Protein AF-A0A1J5N3S6-F1 (afdb_monomer)

Sequence (215 aa):
MLDQELLSSLPPDPMLAIGVLYEKISGKRTYAATLEGFYVFKSYCEKMGLKFQYPMITGDQAQITTKIAAFYTSILPQIKEYEVAAKIDSYLIKPVKITAKDKKEIQSILNTLRDRIKECDEIEDDFKHRLLVKVNELQSELDKPTSDLDMALGKAVKIGLTIEKLCNNTKPLLEPLSKIFRVLDRVTSNHEGLPPSNNLSLPYGPEDTTDEKNS

Solvent-accessible surface area (backbone atoms only — not comparable to full-atom values): 12606 Å² total; per-residue (Å²): 128,88,51,73,64,57,69,71,65,47,55,91,50,70,63,58,26,46,51,56,50,45,62,67,33,73,73,48,88,45,68,68,45,40,53,52,36,50,52,52,52,50,54,49,32,54,74,71,71,50,86,76,90,75,74,81,89,59,80,53,72,66,54,35,50,51,46,54,51,51,47,52,62,70,48,43,62,60,47,50,52,48,52,48,49,54,48,49,50,57,65,67,54,64,62,41,69,74,48,76,67,57,49,53,53,45,51,55,37,51,49,53,41,51,50,52,49,74,69,35,84,77,46,55,69,73,57,39,51,57,51,50,52,49,53,48,56,32,49,60,41,66,68,38,85,51,16,55,61,68,58,38,50,52,42,51,51,54,49,50,61,50,42,61,75,54,32,94,77,36,62,81,61,44,52,40,52,52,53,45,51,55,51,51,46,42,54,48,18,63,74,72,74,44,79,59,69,92,73,78,73,56,100,77,57,80,78,80,79,75,78,77,81,84,126

Secondary structure (DSSP, 8-state):
---HHHHHTS-SSHHHHHHHHHHHHHT--SHHHHHHHHHHHHHHHHHTT----PPP--SSHHHHHHHHHHHHHHHHHHHHHHHHHHHHHHHHSPPB---HHHHHHHHHHHHHHHHHHHT-TTS-HHHHHHHHHHHHHHHHHHTSSSB-HHHHHHHHHHHHHHHHHH-S--HHHHHHHHHHHHHHHHHHHHHHTPPP-TT---TTSPP--------

Mean predicted aligned error: 14.45 Å

Foldseek 3Di:
DCDPVLVVPADPDLLSSLVSLLVVQLPDDDLVSVVVSLVVSVVSCVVVVHDDDQDDQDDDSVVNSVSSNVSSVVCVVVSVVVVVVVVVVVVVQDFFQDDPVLLVVLVVLLVQLLVCLVPDPQADPVLSVVLNVLSVVLNVQSPDRTHRLVVNVVSLVVSLVSLVVRDPPSCSNVVSSVVNVQSSQVSVCVVVVHDRDPDPDDPDDPPPPPPPPDD

Organism: NCBI:txid2125990

pLDDT: mean 80.1, std 14.85, range [35.78, 97.38]

Structure (mmCIF, N/CA/C/O backbone):
data_AF-A0A1J5N3S6-F1
#
_entry.id   AF-A0A1J5N3S6-F1
#
loop_
_atom_site.group_PDB
_atom_site.id
_atom_site.type_symbol
_atom_site.label_atom_id
_atom_site.label_alt_id
_atom_site.label_comp_id
_atom_site.label_asym_id
_atom_site.label_entity_id
_atom_site.label_seq_id
_atom_site.pdbx_PDB_ins_code
_atom_site.Cartn_x
_atom_site.Cartn_y
_atom_site.Cartn_z
_atom_site.occupancy
_atom_site.B_iso_or_equiv
_atom_site.auth_seq_id
_atom_site.auth_comp_id
_atom_site.auth_asym_id
_atom_site.auth_atom_id
_atom_site.pdbx_PDB_model_num
ATOM 1 N N . MET A 1 1 ? 15.254 -18.353 -19.532 1.00 55.97 1 MET A N 1
ATOM 2 C CA . MET A 1 1 ? 14.546 -18.537 -18.263 1.00 55.97 1 MET A CA 1
ATOM 3 C C . MET A 1 1 ? 14.456 -17.243 -17.501 1.00 55.97 1 MET A C 1
ATOM 5 O O . MET A 1 1 ? 15.452 -16.752 -16.978 1.00 55.97 1 MET A O 1
ATOM 9 N N . LEU A 1 2 ? 13.256 -16.678 -17.528 1.00 62.75 2 LEU A N 1
ATOM 10 C CA . LEU A 1 2 ? 12.773 -15.799 -16.470 1.00 62.75 2 LEU A CA 1
ATOM 11 C C . LEU A 1 2 ? 12.407 -16.737 -15.307 1.00 62.75 2 LEU A C 1
ATOM 13 O O . LEU A 1 2 ? 11.656 -17.688 -15.509 1.00 62.75 2 LEU A O 1
ATOM 17 N N . ASP A 1 3 ? 13.022 -16.564 -14.144 1.00 71.88 3 ASP A N 1
ATOM 18 C CA . ASP A 1 3 ? 12.797 -17.421 -12.977 1.00 71.88 3 ASP A CA 1
ATOM 19 C C . ASP A 1 3 ? 11.585 -16.939 -12.157 1.00 71.88 3 ASP A C 1
ATOM 21 O O . ASP A 1 3 ? 11.112 -15.807 -12.292 1.00 71.88 3 ASP A O 1
ATOM 25 N N . GLN A 1 4 ? 11.042 -17.821 -11.310 1.00 69.50 4 GLN A N 1
ATOM 26 C CA . GLN A 1 4 ? 9.965 -17.459 -10.376 1.00 69.50 4 GLN A CA 1
ATOM 27 C C . GLN A 1 4 ? 10.379 -16.322 -9.436 1.00 69.50 4 GLN A C 1
ATOM 29 O O . GLN A 1 4 ? 9.526 -15.556 -8.990 1.00 69.50 4 GLN A O 1
ATOM 34 N N . GLU A 1 5 ? 11.675 -16.194 -9.164 1.00 73.75 5 GLU A N 1
ATOM 35 C CA . GLU A 1 5 ? 12.245 -15.128 -8.349 1.00 73.75 5 GLU A CA 1
ATOM 36 C C . GLU A 1 5 ? 11.998 -13.752 -8.983 1.00 73.75 5 GLU A C 1
ATOM 38 O O . GLU A 1 5 ? 11.468 -12.862 -8.319 1.00 73.75 5 GLU A O 1
ATOM 43 N N . LEU A 1 6 ? 12.236 -13.602 -10.291 1.00 74.06 6 LEU A N 1
ATOM 44 C CA . LEU A 1 6 ? 11.949 -12.361 -11.005 1.00 74.06 6 LEU A CA 1
ATOM 45 C C . LEU A 1 6 ? 10.467 -11.984 -10.942 1.00 74.06 6 LEU A C 1
ATOM 47 O O . LEU A 1 6 ? 10.153 -10.831 -10.653 1.00 74.06 6 LEU A O 1
ATOM 51 N N . LEU A 1 7 ? 9.562 -12.938 -11.179 1.00 74.25 7 LEU A N 1
ATOM 52 C CA . LEU A 1 7 ? 8.114 -12.688 -11.128 1.00 74.25 7 LEU A CA 1
ATOM 53 C C . LEU A 1 7 ? 7.647 -12.292 -9.722 1.00 74.25 7 LEU A C 1
ATOM 55 O O . LEU A 1 7 ? 6.742 -11.474 -9.586 1.00 74.25 7 LEU A O 1
ATOM 59 N N . SER A 1 8 ? 8.288 -12.844 -8.692 1.00 74.62 8 SER A N 1
ATOM 60 C CA . SER A 1 8 ? 8.015 -12.527 -7.286 1.00 74.62 8 SER A CA 1
ATOM 61 C C . SER A 1 8 ? 8.591 -11.171 -6.865 1.00 74.62 8 SER A C 1
ATOM 63 O O . SER A 1 8 ? 8.105 -10.569 -5.913 1.00 74.62 8 SER A O 1
ATOM 65 N N . SER A 1 9 ? 9.610 -10.684 -7.578 1.00 76.31 9 SER A N 1
ATOM 66 C CA . SER A 1 9 ? 10.253 -9.385 -7.344 1.00 76.31 9 SER A CA 1
ATOM 67 C C . SER A 1 9 ? 9.632 -8.219 -8.122 1.00 76.31 9 SER A C 1
ATOM 69 O O . SER A 1 9 ? 10.119 -7.092 -8.019 1.00 76.31 9 SER A O 1
ATOM 71 N N . LEU A 1 10 ? 8.594 -8.468 -8.932 1.00 74.62 10 LEU A N 1
ATOM 72 C CA . LEU A 1 10 ? 7.982 -7.410 -9.728 1.00 74.62 10 LEU A CA 1
ATOM 73 C C . LEU A 1 10 ? 7.306 -6.363 -8.826 1.00 74.62 10 LEU A C 1
ATOM 75 O O . LEU A 1 10 ? 6.648 -6.724 -7.847 1.00 74.62 10 LEU A O 1
ATOM 79 N N . PRO A 1 11 ? 7.424 -5.067 -9.166 1.00 70.81 11 PRO A N 1
ATOM 80 C CA . PRO A 1 11 ? 6.647 -4.013 -8.535 1.00 70.81 11 PRO A CA 1
ATOM 81 C C . PRO A 1 11 ? 5.142 -4.336 -8.532 1.00 70.81 11 PRO A C 1
ATOM 83 O O . PRO A 1 11 ? 4.642 -4.906 -9.502 1.00 70.81 11 PRO A O 1
ATOM 86 N N . PRO A 1 12 ? 4.394 -3.931 -7.489 1.00 65.75 12 PRO A N 1
ATOM 87 C CA . PRO A 1 12 ? 2.943 -4.114 -7.447 1.00 65.75 12 PRO A CA 1
ATOM 88 C C . PRO A 1 12 ? 2.217 -3.268 -8.501 1.00 65.75 12 PRO A C 1
ATOM 90 O O . PRO A 1 12 ? 1.107 -3.618 -8.895 1.00 65.75 12 PRO A O 1
ATOM 93 N N . ASP A 1 13 ? 2.834 -2.173 -8.960 1.00 71.69 1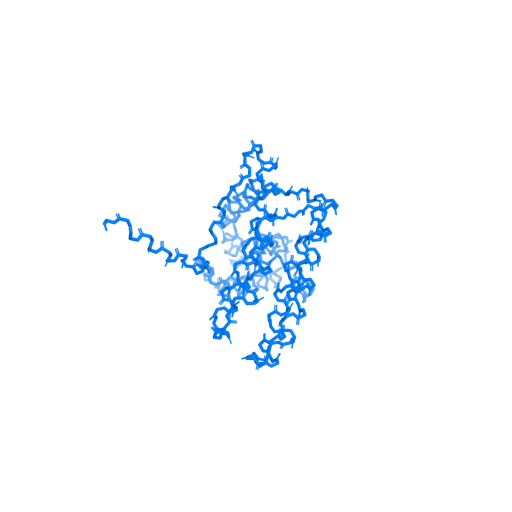3 ASP A N 1
ATOM 94 C CA . ASP A 1 13 ? 2.324 -1.376 -10.070 1.00 71.69 13 ASP A CA 1
ATOM 95 C C . ASP A 1 13 ? 2.573 -2.095 -11.416 1.00 71.69 13 ASP A C 1
ATOM 97 O O . ASP A 1 13 ? 3.730 -2.369 -11.766 1.00 71.69 13 ASP A O 1
ATOM 101 N N . PRO A 1 14 ? 1.518 -2.396 -12.197 1.00 71.56 14 PRO A N 1
ATOM 102 C CA . PRO A 1 14 ? 1.644 -3.120 -13.458 1.00 71.56 14 PRO A CA 1
ATOM 103 C C . PRO A 1 14 ? 2.531 -2.444 -14.509 1.00 71.56 14 PRO A C 1
ATOM 105 O O . PRO A 1 14 ? 3.189 -3.148 -15.277 1.00 71.56 14 PRO A O 1
ATOM 108 N N . MET A 1 15 ? 2.574 -1.110 -14.547 1.00 70.62 15 MET A N 1
ATOM 109 C CA . MET A 1 15 ? 3.356 -0.357 -15.529 1.00 70.62 15 MET A CA 1
ATOM 110 C C . MET A 1 15 ? 4.839 -0.324 -15.155 1.00 70.62 15 MET A C 1
ATOM 112 O O . MET A 1 15 ? 5.694 -0.531 -16.018 1.00 70.62 15 MET A O 1
ATOM 116 N N . LEU A 1 16 ? 5.156 -0.179 -13.867 1.00 71.69 16 LEU A N 1
ATOM 117 C CA . LEU A 1 16 ? 6.530 -0.309 -13.374 1.00 71.69 16 LEU A CA 1
ATOM 118 C C . LEU A 1 16 ? 7.062 -1.738 -13.555 1.00 71.69 16 LEU A C 1
ATOM 120 O O . LEU A 1 16 ? 8.208 -1.932 -13.963 1.00 71.69 16 LEU A O 1
ATOM 124 N N . ALA A 1 17 ? 6.230 -2.751 -13.309 1.00 77.69 17 ALA A N 1
ATOM 125 C CA . ALA A 1 17 ? 6.592 -4.145 -13.554 1.00 77.69 17 ALA A CA 1
ATOM 126 C C . ALA A 1 17 ? 6.880 -4.435 -15.032 1.00 77.69 17 ALA A C 1
ATOM 128 O O . ALA A 1 17 ? 7.817 -5.170 -15.350 1.00 77.69 17 ALA A O 1
ATOM 129 N N . ILE A 1 18 ? 6.127 -3.813 -15.938 1.00 78.69 18 ILE A N 1
ATOM 130 C CA . ILE A 1 18 ? 6.376 -3.856 -17.380 1.00 78.69 18 ILE A CA 1
ATOM 131 C C . ILE A 1 18 ? 7.740 -3.265 -17.743 1.00 78.69 18 ILE A C 1
ATOM 133 O O . ILE A 1 18 ? 8.441 -3.863 -18.559 1.00 78.69 18 ILE A O 1
ATOM 137 N N . GLY A 1 19 ? 8.146 -2.154 -17.119 1.00 77.25 19 GLY A N 1
ATOM 138 C CA . GLY A 1 19 ? 9.478 -1.567 -17.299 1.00 77.25 19 GLY A CA 1
ATOM 139 C C . GLY A 1 19 ? 10.602 -2.532 -16.910 1.00 77.25 19 GLY A C 1
ATOM 140 O O . GLY A 1 19 ? 11.519 -2.779 -17.695 1.00 77.25 19 GLY A O 1
ATOM 141 N N . VAL A 1 20 ? 10.477 -3.181 -15.746 1.00 80.62 20 VAL A N 1
ATOM 142 C CA . VAL A 1 20 ? 11.442 -4.188 -15.261 1.00 80.62 20 VAL A CA 1
ATOM 143 C C . VAL A 1 20 ? 11.505 -5.410 -16.183 1.00 80.62 20 VAL A C 1
ATOM 145 O O . VAL A 1 20 ? 12.593 -5.884 -16.529 1.00 80.62 20 VAL A O 1
ATOM 148 N N . LEU A 1 21 ? 10.347 -5.921 -16.616 1.00 79.81 21 LEU A N 1
ATOM 149 C CA . LEU A 1 21 ? 10.271 -7.030 -17.569 1.00 79.81 21 LEU A CA 1
ATOM 150 C C . LEU A 1 21 ? 10.921 -6.648 -18.902 1.00 79.81 21 LEU A C 1
ATOM 152 O O . LEU A 1 21 ? 11.735 -7.410 -19.426 1.00 79.81 21 LEU A O 1
ATOM 156 N N . TYR A 1 22 ? 10.620 -5.459 -19.424 1.00 80.38 22 TYR A N 1
ATOM 157 C CA . TYR A 1 22 ? 11.213 -4.940 -20.651 1.00 80.38 22 TYR A CA 1
ATOM 158 C C . TYR A 1 22 ? 12.744 -4.888 -20.567 1.00 80.38 22 TYR A C 1
ATOM 160 O O . TYR A 1 22 ? 13.413 -5.399 -21.467 1.00 80.38 22 TYR A O 1
ATOM 168 N N . GLU A 1 23 ? 13.329 -4.341 -19.498 1.00 78.56 23 GLU A N 1
ATOM 169 C CA . GLU A 1 23 ? 14.792 -4.265 -19.352 1.00 78.56 23 GLU A CA 1
ATOM 170 C C . GLU A 1 23 ? 15.438 -5.656 -19.298 1.00 78.56 23 GLU A C 1
ATOM 172 O O . GLU A 1 23 ? 16.481 -5.902 -19.913 1.00 78.56 23 GLU A O 1
ATOM 177 N N . LYS A 1 24 ? 14.787 -6.616 -18.631 1.00 77.75 24 LYS A N 1
ATOM 178 C CA . LYS A 1 24 ? 15.273 -8.001 -18.560 1.00 77.75 24 LYS A CA 1
ATOM 179 C C . LYS A 1 24 ? 15.159 -8.758 -19.881 1.00 77.75 24 LYS A C 1
ATOM 181 O O . LYS A 1 24 ? 15.978 -9.649 -20.131 1.00 77.75 24 LYS A O 1
ATOM 186 N N . ILE A 1 25 ? 14.158 -8.441 -20.702 1.00 75.50 25 ILE A N 1
ATOM 187 C CA . ILE A 1 25 ? 13.871 -9.141 -21.961 1.00 75.50 25 ILE A CA 1
ATOM 188 C C . ILE A 1 25 ? 14.631 -8.517 -23.139 1.00 75.50 25 ILE A C 1
ATOM 190 O O . ILE A 1 25 ? 15.197 -9.248 -23.951 1.00 75.50 25 ILE A O 1
ATOM 194 N N . SER A 1 26 ? 14.703 -7.186 -23.215 1.00 68.81 26 SER A N 1
ATOM 195 C CA . SER A 1 26 ? 15.329 -6.445 -24.325 1.00 68.81 26 SER A CA 1
ATOM 196 C C . SER A 1 26 ? 16.837 -6.697 -24.464 1.00 68.81 26 SER A C 1
ATOM 198 O O . SER A 1 26 ? 17.383 -6.571 -25.558 1.00 68.81 26 SER A O 1
ATOM 200 N N . GLY A 1 27 ? 17.511 -7.134 -23.394 1.00 67.00 27 GLY A N 1
ATOM 201 C CA . GLY A 1 27 ? 18.926 -7.525 -23.418 1.00 67.00 27 GLY A CA 1
ATOM 202 C C . GLY A 1 27 ? 19.215 -8.959 -23.893 1.00 67.00 27 GLY A C 1
ATOM 203 O O . GLY A 1 27 ? 20.384 -9.349 -23.978 1.00 67.00 27 GLY A O 1
ATOM 204 N N . LYS A 1 28 ? 18.197 -9.788 -24.167 1.00 71.62 28 LYS A N 1
ATOM 205 C CA . LYS A 1 28 ? 18.393 -11.197 -24.552 1.00 71.62 28 LYS A CA 1
ATOM 206 C C . LYS A 1 28 ? 18.771 -11.319 -26.032 1.00 71.62 28 LYS A C 1
ATOM 208 O O . LYS A 1 28 ? 18.097 -10.781 -26.900 1.00 71.62 28 LYS A O 1
ATOM 213 N N . ARG A 1 29 ? 19.839 -12.075 -26.319 1.00 68.81 29 ARG A N 1
ATOM 214 C CA . ARG A 1 29 ? 20.388 -12.248 -27.682 1.00 68.81 29 ARG A CA 1
ATOM 215 C C . ARG A 1 29 ? 19.976 -13.545 -28.385 1.00 68.81 29 ARG A C 1
ATOM 217 O O . ARG A 1 29 ? 20.316 -13.723 -29.549 1.00 68.81 29 ARG A O 1
ATOM 224 N N . THR A 1 30 ? 19.29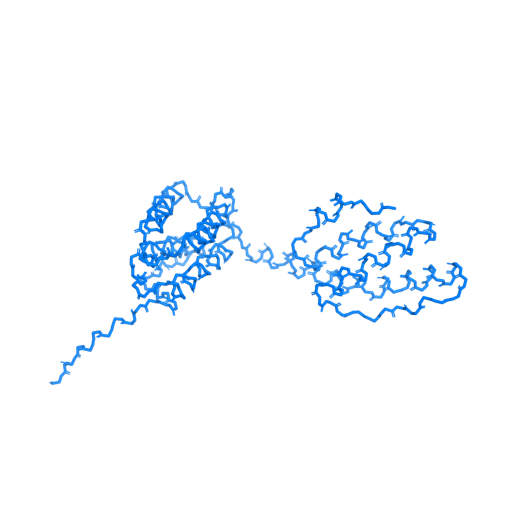8 -14.469 -27.700 1.00 85.19 30 THR A N 1
ATOM 225 C CA . THR A 1 30 ? 18.897 -15.760 -28.285 1.00 85.19 30 THR A CA 1
ATOM 226 C C . THR A 1 30 ? 17.415 -15.770 -28.635 1.00 85.19 30 THR A C 1
ATOM 228 O O . THR A 1 30 ? 16.590 -15.309 -27.849 1.00 85.19 30 THR A O 1
ATOM 231 N N . TYR A 1 31 ? 17.073 -16.376 -29.776 1.00 85.50 31 TYR A N 1
ATOM 232 C CA . TYR A 1 31 ? 15.691 -16.516 -30.249 1.00 85.50 31 TYR A CA 1
ATOM 233 C C . TYR A 1 31 ? 14.751 -17.091 -29.177 1.00 85.50 31 TYR A C 1
ATOM 235 O O . TYR A 1 31 ? 13.698 -16.520 -28.899 1.00 85.50 31 TYR A O 1
ATOM 243 N N . ALA A 1 32 ? 15.160 -18.183 -28.521 1.00 86.00 32 ALA A N 1
ATOM 244 C CA . ALA A 1 32 ? 14.362 -18.829 -27.481 1.00 86.00 32 ALA A CA 1
ATOM 245 C C . ALA A 1 32 ? 14.070 -17.889 -26.299 1.00 86.00 32 ALA A C 1
ATOM 247 O O . ALA A 1 32 ? 12.934 -17.823 -25.841 1.00 86.00 32 ALA A O 1
ATOM 248 N N . ALA A 1 33 ? 15.064 -17.118 -25.843 1.00 81.56 33 ALA A N 1
ATOM 249 C CA . ALA A 1 33 ? 14.883 -16.186 -24.733 1.00 81.56 33 ALA A CA 1
ATOM 250 C C . ALA A 1 33 ? 14.045 -14.959 -25.128 1.00 81.56 33 ALA A C 1
ATOM 252 O O . ALA A 1 33 ? 13.268 -14.466 -24.314 1.00 81.56 33 ALA A O 1
ATOM 253 N N . THR A 1 34 ? 14.175 -14.479 -26.368 1.00 84.56 34 THR A N 1
ATOM 254 C CA . THR A 1 34 ? 13.341 -13.395 -26.905 1.00 84.56 34 THR A CA 1
ATOM 255 C C . THR A 1 34 ? 11.874 -13.814 -26.979 1.00 84.56 34 THR A C 1
ATOM 257 O O . THR A 1 34 ? 10.996 -13.059 -26.562 1.00 84.56 34 THR A O 1
ATOM 260 N N . LEU A 1 35 ? 11.605 -15.029 -27.463 1.00 88.12 35 LEU A N 1
ATOM 261 C CA . LEU A 1 35 ? 10.250 -15.559 -27.591 1.00 88.12 35 LEU A CA 1
ATOM 262 C C . LEU A 1 35 ? 9.617 -15.855 -26.223 1.00 88.12 35 LEU A C 1
ATOM 264 O O . LEU A 1 35 ? 8.478 -15.464 -25.979 1.00 88.12 35 LEU A O 1
ATOM 268 N N . GLU A 1 36 ? 10.367 -16.493 -25.320 1.00 86.88 36 GLU A N 1
ATOM 269 C CA . GLU A 1 36 ? 9.956 -16.727 -23.929 1.00 86.88 36 GLU A CA 1
ATOM 270 C C . GLU A 1 36 ? 9.603 -15.400 -23.243 1.00 86.88 36 GLU A C 1
ATOM 272 O O . GLU A 1 36 ? 8.512 -15.249 -22.695 1.00 86.88 36 GLU A O 1
ATOM 277 N N . GLY A 1 37 ? 10.494 -14.408 -23.343 1.00 85.69 37 GLY A N 1
ATOM 278 C CA . GLY A 1 37 ? 10.273 -13.084 -22.774 1.00 85.69 37 GLY A CA 1
ATOM 279 C C . GLY A 1 37 ? 9.027 -12.403 -23.329 1.00 85.69 37 GLY A C 1
ATOM 280 O O . GLY A 1 37 ? 8.219 -11.889 -22.560 1.00 85.69 37 GLY A O 1
ATOM 281 N N . PHE A 1 38 ? 8.822 -12.454 -24.646 1.00 88.62 38 PHE A N 1
ATOM 282 C CA . PHE A 1 38 ? 7.618 -11.921 -25.284 1.00 88.62 38 PHE A CA 1
ATOM 283 C C . PHE A 1 38 ? 6.322 -12.531 -24.733 1.00 88.62 38 PHE A C 1
ATOM 285 O O . PHE A 1 38 ? 5.385 -11.792 -24.431 1.00 88.62 38 PHE A O 1
ATOM 292 N N . TYR A 1 39 ? 6.258 -13.851 -24.546 1.00 90.12 39 TYR A N 1
ATOM 293 C CA . TYR A 1 39 ? 5.050 -14.486 -24.012 1.00 90.12 39 TYR A CA 1
ATOM 294 C C . TYR A 1 39 ? 4.824 -14.208 -22.529 1.00 90.12 39 TYR A C 1
ATOM 296 O O . TYR A 1 39 ? 3.673 -14.026 -22.127 1.00 90.12 39 TYR A O 1
ATOM 304 N N . VAL A 1 40 ? 5.887 -14.126 -21.723 1.00 85.81 40 VAL A N 1
ATOM 305 C CA . VAL A 1 40 ? 5.764 -13.718 -20.315 1.00 85.81 40 VAL A CA 1
ATOM 306 C C . VAL A 1 40 ? 5.250 -12.287 -20.225 1.00 85.81 40 VAL A C 1
ATOM 308 O O . VAL A 1 40 ? 4.281 -12.032 -19.512 1.00 85.81 40 VAL A O 1
ATOM 311 N N . PHE A 1 41 ? 5.836 -11.375 -21.002 1.00 86.81 41 PHE A N 1
ATOM 312 C CA . PHE A 1 41 ? 5.390 -9.990 -21.092 1.00 86.81 41 PHE A CA 1
ATOM 313 C C . PHE A 1 41 ? 3.914 -9.897 -21.485 1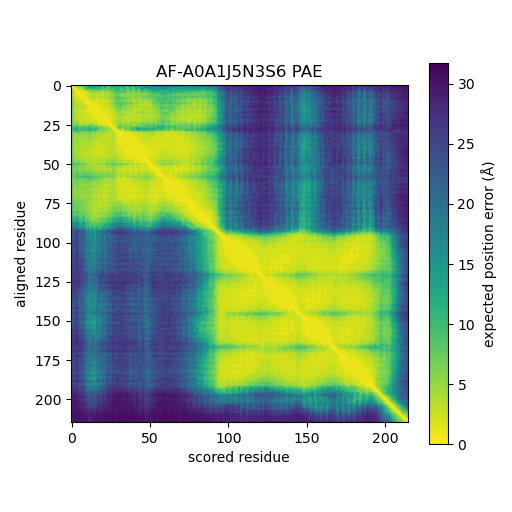.00 86.81 41 PHE A C 1
ATOM 315 O O . PHE A 1 41 ? 3.121 -9.266 -20.787 1.00 86.81 41 PHE A O 1
ATOM 322 N N . LYS A 1 42 ? 3.527 -10.572 -22.574 1.00 88.94 42 LYS A N 1
ATOM 323 C CA . LYS A 1 42 ? 2.147 -10.599 -23.064 1.00 88.94 42 LYS A CA 1
ATOM 324 C C . LYS A 1 42 ? 1.178 -11.126 -22.002 1.00 88.94 42 LYS A C 1
ATOM 326 O O . LYS A 1 42 ? 0.204 -10.449 -21.692 1.00 88.94 42 LYS A O 1
ATOM 331 N N . SER A 1 43 ? 1.474 -12.284 -21.412 1.00 85.56 43 SER A N 1
ATOM 332 C CA . SER A 1 43 ? 0.611 -12.916 -20.403 1.00 85.56 43 SER A CA 1
ATOM 333 C C . SER A 1 43 ? 0.464 -12.047 -19.152 1.00 85.56 43 SER A C 1
ATOM 335 O O . SER A 1 43 ? -0.619 -11.965 -18.575 1.00 85.56 43 SER A O 1
ATOM 337 N N . TYR A 1 44 ? 1.545 -11.376 -18.740 1.00 84.00 44 TYR A N 1
ATOM 338 C CA 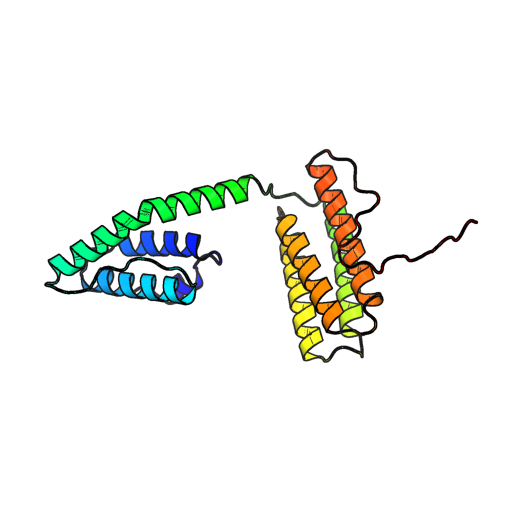. TYR A 1 44 ? 1.513 -10.425 -17.633 1.00 84.00 44 TYR A CA 1
ATOM 339 C C . TYR A 1 44 ? 0.587 -9.245 -17.942 1.00 84.00 44 TYR A C 1
ATOM 341 O O . TYR A 1 44 ? -0.313 -8.953 -17.158 1.00 84.00 44 TYR A O 1
ATOM 349 N N . CYS A 1 45 ? 0.757 -8.614 -19.107 1.00 82.38 45 CYS A N 1
ATOM 350 C CA . CYS A 1 45 ? -0.081 -7.495 -19.539 1.00 82.38 45 CYS A CA 1
ATOM 351 C C . CYS A 1 45 ? -1.564 -7.885 -19.594 1.00 82.38 45 CYS A C 1
ATOM 353 O O . CYS A 1 45 ? -2.398 -7.183 -19.029 1.00 82.38 45 CYS A O 1
ATOM 355 N N . GLU A 1 46 ? -1.886 -9.031 -20.202 1.00 84.19 46 GLU A N 1
ATOM 356 C CA . GLU A 1 46 ? -3.261 -9.533 -20.308 1.00 84.19 46 GLU A CA 1
ATOM 357 C C . GLU A 1 46 ? -3.884 -9.781 -18.928 1.00 84.19 46 GLU A C 1
ATOM 359 O O . GLU A 1 46 ? -5.014 -9.360 -18.679 1.00 84.19 46 GLU A O 1
ATOM 364 N N . LYS A 1 47 ? -3.134 -10.389 -17.998 1.00 81.62 47 LYS A N 1
ATOM 365 C CA . LYS A 1 47 ? -3.588 -10.616 -16.618 1.00 81.62 47 LYS A CA 1
ATOM 366 C C . LYS A 1 47 ? -3.837 -9.310 -15.859 1.00 81.62 47 LYS A C 1
ATOM 368 O O . LYS A 1 47 ? -4.743 -9.258 -15.031 1.00 81.62 47 LYS A O 1
ATOM 373 N N . MET A 1 48 ? -3.054 -8.272 -16.146 1.00 75.38 48 MET A N 1
ATOM 374 C CA . MET A 1 48 ? -3.201 -6.941 -15.550 1.00 75.38 48 MET A CA 1
ATOM 375 C C . MET A 1 48 ? -4.210 -6.050 -16.292 1.00 75.38 48 MET A C 1
ATOM 377 O O . MET A 1 48 ? -4.402 -4.898 -15.913 1.00 75.38 48 MET A O 1
ATOM 381 N N . GLY A 1 49 ? -4.868 -6.558 -17.342 1.00 79.19 49 GLY A N 1
ATOM 382 C CA . GLY A 1 49 ? -5.850 -5.805 -18.127 1.00 79.19 49 GLY A CA 1
ATOM 383 C C . GLY A 1 49 ? -5.247 -4.758 -19.071 1.00 79.19 49 GLY A C 1
ATOM 384 O O . GLY A 1 49 ? -5.979 -3.931 -19.615 1.00 79.19 49 GLY A O 1
ATOM 385 N N . LEU A 1 50 ? -3.933 -4.797 -19.295 1.00 80.12 50 LEU A N 1
ATOM 386 C CA . LEU A 1 50 ? -3.214 -3.879 -20.172 1.00 80.12 50 LEU A CA 1
ATOM 387 C C . LEU A 1 50 ? -3.284 -4.373 -21.616 1.00 80.12 50 LEU A C 1
ATOM 389 O O . LEU A 1 50 ? -2.929 -5.512 -21.925 1.00 80.12 50 LEU A O 1
ATOM 393 N N . LYS A 1 51 ? -3.755 -3.506 -22.514 1.00 81.62 51 LYS A N 1
ATOM 394 C CA . LYS A 1 51 ? -4.003 -3.855 -23.915 1.00 81.62 51 LYS A CA 1
ATOM 395 C C . LYS A 1 51 ? -2.958 -3.214 -24.818 1.00 81.62 51 LYS A C 1
ATOM 397 O O . LYS A 1 51 ? -2.945 -2.000 -24.982 1.00 81.62 51 LYS A O 1
ATOM 402 N N . PHE A 1 52 ? -2.143 -4.048 -25.456 1.00 86.12 52 PHE A N 1
ATOM 403 C CA . PHE A 1 52 ? -1.197 -3.639 -26.492 1.00 86.12 52 PHE A CA 1
ATOM 404 C C . PHE A 1 52 ? -1.565 -4.250 -27.845 1.00 86.12 52 PHE A C 1
ATOM 406 O O . PHE A 1 52 ? -2.221 -5.291 -27.924 1.00 86.12 52 PHE A O 1
ATOM 413 N N . GLN A 1 53 ? -1.102 -3.625 -28.926 1.00 89.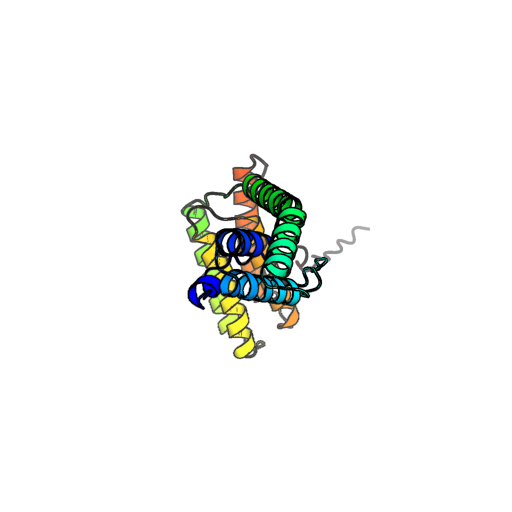75 53 GLN A N 1
ATOM 414 C CA . GLN A 1 53 ? -1.163 -4.220 -30.260 1.00 89.75 53 GLN A CA 1
ATOM 415 C C . GLN A 1 53 ? 0.027 -5.164 -30.454 1.00 89.75 53 GLN A C 1
ATOM 417 O O . GLN A 1 53 ? 1.118 -4.747 -30.836 1.00 89.75 53 GLN A O 1
ATOM 422 N N . TYR A 1 54 ? -0.176 -6.443 -30.145 1.00 90.81 54 TYR A N 1
ATOM 423 C CA . TYR A 1 54 ? 0.875 -7.453 -30.254 1.00 90.81 54 TYR A CA 1
ATOM 424 C C . TYR A 1 54 ? 1.193 -7.803 -31.717 1.00 90.81 54 TYR A C 1
ATOM 426 O O . TYR A 1 54 ? 0.273 -7.944 -32.529 1.00 90.81 54 TYR A O 1
ATOM 434 N N . PRO A 1 55 ? 2.474 -8.023 -32.065 1.00 91.81 55 PRO A N 1
ATOM 435 C CA . PRO A 1 55 ? 2.852 -8.475 -33.392 1.00 91.81 55 PRO A CA 1
ATOM 436 C C . PRO A 1 55 ? 2.385 -9.912 -33.625 1.00 91.81 55 PRO A C 1
ATOM 438 O O . PRO A 1 55 ? 2.409 -10.760 -32.729 1.00 91.81 55 PRO A O 1
ATOM 441 N N . MET A 1 56 ? 2.025 -10.215 -34.869 1.00 91.75 56 MET A N 1
ATOM 442 C CA . MET A 1 56 ? 1.766 -11.588 -35.282 1.00 91.75 56 MET A CA 1
ATOM 443 C C . MET A 1 56 ? 3.090 -12.364 -35.366 1.00 91.75 56 MET A C 1
ATOM 445 O O . MET A 1 56 ? 3.987 -12.010 -36.139 1.00 91.75 56 MET A O 1
ATOM 449 N N . ILE A 1 57 ? 3.207 -13.432 -34.574 1.00 91.62 57 ILE A N 1
ATOM 450 C CA . ILE A 1 57 ? 4.411 -14.265 -34.490 1.00 91.62 57 ILE A CA 1
ATOM 451 C C . ILE A 1 57 ? 4.407 -15.290 -35.628 1.00 91.62 57 ILE A C 1
ATOM 453 O O . ILE A 1 57 ? 3.924 -16.410 -35.488 1.00 91.62 57 ILE A O 1
ATOM 457 N N . THR A 1 58 ? 4.913 -14.870 -36.785 1.00 90.88 58 THR A N 1
ATOM 458 C CA . THR A 1 58 ? 5.043 -15.687 -38.002 1.00 90.88 58 THR A CA 1
ATOM 459 C C . THR A 1 58 ? 6.334 -15.359 -38.743 1.00 90.88 58 THR A C 1
ATOM 461 O O . THR A 1 58 ? 6.814 -14.222 -38.669 1.00 90.88 58 THR A O 1
ATOM 464 N N . GLY A 1 59 ? 6.858 -16.328 -39.496 1.00 92.00 59 GLY A N 1
ATOM 465 C CA . GLY A 1 59 ? 8.090 -16.187 -40.274 1.00 92.00 59 GLY A CA 1
ATOM 466 C C . GLY A 1 59 ? 9.236 -17.041 -39.740 1.00 92.00 59 GLY A C 1
ATOM 467 O O . GLY A 1 59 ? 9.032 -17.912 -38.895 1.00 92.00 59 GLY A O 1
ATOM 468 N N . ASP A 1 60 ? 10.441 -16.789 -40.245 1.00 94.06 60 ASP A N 1
ATOM 469 C CA . ASP A 1 60 ? 11.663 -17.405 -39.722 1.00 94.06 60 ASP A CA 1
ATOM 470 C C . ASP A 1 60 ? 12.109 -16.777 -38.382 1.00 94.06 60 ASP A C 1
ATOM 472 O O . ASP A 1 60 ? 11.548 -15.786 -37.903 1.00 94.06 60 ASP A O 1
ATOM 476 N N . GLN A 1 61 ? 13.131 -17.365 -37.749 1.00 90.69 61 GLN A N 1
ATOM 477 C CA . GLN A 1 61 ? 13.630 -16.906 -36.446 1.00 90.69 61 GLN A CA 1
ATOM 478 C C . GLN A 1 61 ? 14.078 -15.437 -36.464 1.00 90.69 61 GLN A C 1
ATOM 480 O O . GLN A 1 61 ? 13.848 -14.715 -35.488 1.00 90.69 61 GLN A O 1
ATOM 485 N N . ALA A 1 62 ? 14.697 -14.980 -37.557 1.00 88.44 62 ALA A N 1
ATOM 486 C CA . ALA A 1 62 ? 15.169 -13.608 -37.683 1.00 88.44 62 ALA A CA 1
ATOM 487 C C . ALA A 1 62 ? 13.978 -12.652 -37.801 1.00 88.44 62 ALA A C 1
ATOM 489 O O . ALA A 1 62 ? 13.887 -11.692 -37.039 1.00 88.44 62 ALA A O 1
ATOM 490 N N . GLN A 1 63 ? 13.009 -12.974 -38.660 1.00 90.69 63 GLN A N 1
ATOM 491 C CA . GLN A 1 63 ? 11.778 -12.204 -38.839 1.00 90.69 63 GLN A CA 1
ATOM 492 C C . GLN A 1 63 ? 10.980 -12.077 -37.538 1.00 90.69 63 GLN A C 1
ATOM 494 O O . GLN A 1 63 ? 10.529 -10.983 -37.196 1.00 90.69 63 GLN A O 1
ATOM 499 N N . ILE A 1 64 ? 10.825 -13.170 -36.787 1.00 90.19 64 ILE A N 1
ATOM 500 C CA . ILE A 1 64 ? 10.130 -13.159 -35.493 1.00 90.19 64 ILE A CA 1
ATOM 501 C C . ILE A 1 64 ? 10.872 -12.270 -34.491 1.00 90.19 64 ILE A C 1
ATOM 503 O O . ILE A 1 64 ? 10.252 -11.427 -33.841 1.00 90.19 64 ILE A O 1
ATOM 507 N N . THR A 1 65 ? 12.196 -12.409 -34.396 1.00 87.88 65 THR A N 1
ATOM 508 C CA . THR A 1 65 ? 13.024 -11.601 -33.488 1.00 87.88 65 THR A CA 1
ATOM 509 C C . THR A 1 65 ? 12.918 -10.115 -33.822 1.00 87.88 65 THR A C 1
ATOM 511 O O . THR A 1 65 ? 12.701 -9.297 -32.929 1.00 87.88 65 THR A O 1
ATOM 514 N N . THR A 1 66 ? 12.985 -9.761 -35.107 1.00 89.31 66 THR A N 1
ATOM 515 C CA . THR A 1 66 ? 12.831 -8.383 -35.582 1.00 89.31 66 THR A CA 1
ATOM 516 C C . THR A 1 66 ? 11.446 -7.821 -35.267 1.00 89.31 66 THR A C 1
ATOM 518 O O . THR A 1 66 ? 11.351 -6.690 -34.796 1.00 89.31 66 THR A O 1
ATOM 521 N N . LYS A 1 67 ? 10.371 -8.595 -35.463 1.00 92.25 67 LYS A N 1
ATOM 522 C CA . LYS A 1 67 ? 9.001 -8.165 -35.129 1.00 92.25 67 LYS A CA 1
ATOM 523 C C . LYS A 1 67 ? 8.826 -7.911 -33.632 1.00 92.25 67 LYS A C 1
ATOM 525 O O . LYS A 1 67 ? 8.227 -6.909 -33.252 1.00 92.25 67 LYS A O 1
ATOM 530 N N . ILE A 1 68 ? 9.360 -8.796 -32.789 1.00 90.44 68 ILE A N 1
ATOM 531 C CA . ILE A 1 68 ? 9.319 -8.640 -31.329 1.00 90.44 68 ILE A CA 1
ATOM 532 C C . ILE A 1 68 ? 10.124 -7.405 -30.903 1.00 90.44 68 ILE A C 1
ATOM 534 O O . ILE A 1 68 ? 9.637 -6.607 -30.106 1.00 90.44 68 ILE A O 1
ATOM 538 N N . ALA A 1 69 ? 11.322 -7.210 -31.459 1.00 86.75 69 ALA A N 1
ATOM 539 C CA . ALA A 1 69 ? 12.139 -6.033 -31.177 1.00 86.75 69 ALA A CA 1
ATOM 540 C C . ALA A 1 69 ? 11.425 -4.734 -31.587 1.00 86.75 69 ALA A C 1
ATOM 542 O O . ALA A 1 69 ? 11.339 -3.809 -30.784 1.00 86.75 69 ALA A O 1
ATOM 543 N N . ALA A 1 70 ? 10.843 -4.688 -32.790 1.00 88.69 70 ALA A N 1
ATOM 544 C CA . ALA A 1 70 ? 10.094 -3.532 -33.278 1.00 88.69 70 ALA A CA 1
ATOM 545 C C . ALA A 1 70 ? 8.870 -3.215 -32.404 1.00 88.69 70 ALA A C 1
ATOM 547 O O . ALA A 1 70 ? 8.623 -2.052 -32.086 1.00 88.69 70 ALA A O 1
ATOM 548 N N . PHE A 1 71 ? 8.138 -4.244 -31.963 1.00 91.31 71 PHE A N 1
ATOM 549 C CA . PHE A 1 71 ? 7.049 -4.086 -31.000 1.00 91.31 71 PHE A CA 1
ATOM 550 C C . PHE A 1 71 ? 7.542 -3.432 -29.708 1.00 91.31 71 PHE A C 1
ATOM 552 O O . PHE A 1 71 ? 6.993 -2.418 -29.283 1.00 91.31 71 PHE A O 1
ATOM 559 N N . TYR A 1 72 ? 8.619 -3.953 -29.124 1.00 87.06 72 TYR A N 1
ATOM 560 C CA . TYR A 1 72 ? 9.195 -3.403 -27.903 1.00 87.06 72 TYR A CA 1
ATOM 561 C C . TYR A 1 72 ? 9.661 -1.951 -28.063 1.00 87.06 72 TYR A C 1
ATOM 563 O O . TYR A 1 72 ? 9.377 -1.120 -27.202 1.00 87.06 72 TYR A O 1
ATOM 571 N N . THR A 1 73 ? 10.296 -1.611 -29.186 1.00 87.44 73 THR A N 1
ATOM 572 C CA . THR A 1 73 ? 10.656 -0.223 -29.511 1.00 87.44 73 THR A CA 1
ATOM 573 C C . THR A 1 73 ? 9.425 0.678 -29.621 1.00 87.44 73 THR A C 1
ATOM 575 O O . THR A 1 73 ? 9.478 1.823 -29.182 1.00 87.44 73 THR A O 1
ATOM 578 N N . SER A 1 74 ? 8.308 0.175 -30.158 1.00 88.31 74 SER A N 1
ATOM 579 C CA . SER A 1 74 ? 7.077 0.962 -30.325 1.00 88.31 74 SER A CA 1
ATOM 580 C C . SER A 1 74 ? 6.358 1.287 -29.010 1.00 88.31 74 SER A C 1
ATOM 582 O O . SER A 1 74 ? 5.745 2.346 -28.895 1.00 88.31 74 SER A O 1
ATOM 584 N N . ILE A 1 75 ? 6.449 0.407 -28.006 1.00 86.62 75 ILE A N 1
ATOM 585 C CA . ILE A 1 75 ? 5.787 0.601 -26.705 1.00 86.62 75 ILE A CA 1
ATOM 586 C C . ILE A 1 75 ? 6.694 1.271 -25.666 1.00 86.62 75 ILE A C 1
ATOM 588 O O . ILE A 1 75 ? 6.195 1.793 -24.672 1.00 86.62 75 ILE A O 1
ATOM 592 N N . LEU A 1 76 ? 8.013 1.296 -25.891 1.00 83.12 76 LEU A N 1
ATOM 593 C CA . LEU A 1 76 ? 8.985 1.886 -24.967 1.00 83.12 76 LEU A CA 1
ATOM 594 C C . LEU A 1 76 ? 8.665 3.342 -24.575 1.00 83.12 76 LEU A C 1
ATOM 596 O O . LEU A 1 76 ? 8.757 3.640 -23.383 1.00 83.12 76 LEU A O 1
ATOM 600 N N . PRO A 1 77 ? 8.260 4.245 -25.494 1.00 84.31 77 PRO A N 1
ATOM 601 C CA . PRO A 1 77 ? 7.903 5.611 -25.117 1.00 84.31 77 PRO A CA 1
ATOM 602 C C . PRO A 1 77 ? 6.735 5.662 -24.128 1.00 84.31 77 PRO A C 1
ATOM 604 O O . PRO A 1 77 ? 6.815 6.392 -23.149 1.00 84.31 77 PRO A O 1
ATOM 607 N N . GLN A 1 78 ? 5.706 4.832 -24.331 1.00 80.75 78 GLN A N 1
ATOM 608 C CA . GLN A 1 78 ? 4.530 4.770 -23.453 1.00 80.75 78 GLN A CA 1
ATOM 609 C C . GLN A 1 78 ? 4.909 4.259 -22.059 1.00 80.75 78 GLN A C 1
ATOM 611 O O . GLN A 1 78 ? 4.465 4.798 -21.051 1.00 80.75 78 GLN A O 1
ATOM 616 N N . ILE A 1 79 ? 5.781 3.247 -21.992 1.00 79.62 79 ILE A N 1
ATOM 617 C CA . ILE A 1 79 ? 6.305 2.731 -20.721 1.00 79.62 79 ILE A CA 1
ATOM 618 C C . ILE A 1 79 ? 7.102 3.822 -19.995 1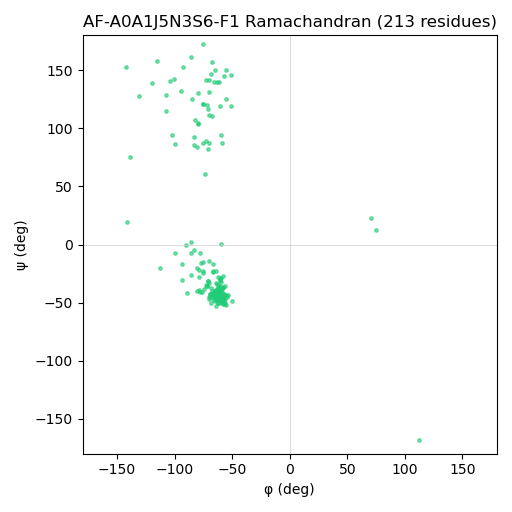.00 79.62 79 ILE A C 1
ATOM 620 O O . ILE A 1 79 ? 6.910 4.029 -18.800 1.00 79.62 79 ILE A O 1
ATOM 624 N N . LYS A 1 80 ? 7.971 4.551 -20.708 1.00 77.62 80 LYS A N 1
ATOM 625 C CA . LYS A 1 80 ? 8.794 5.616 -20.118 1.00 77.62 80 LYS A CA 1
ATOM 626 C C . LYS A 1 80 ? 7.976 6.821 -19.670 1.00 77.62 80 LYS A C 1
ATOM 628 O O . LYS A 1 80 ? 8.275 7.379 -18.621 1.00 77.62 80 LYS A O 1
ATOM 633 N N . GLU A 1 81 ? 6.947 7.199 -20.417 1.00 77.25 81 GLU A N 1
ATOM 634 C CA . GLU A 1 81 ? 6.013 8.256 -20.027 1.00 77.25 81 GLU A CA 1
ATOM 635 C C . GLU A 1 81 ? 5.295 7.901 -18.719 1.00 77.25 81 GLU A C 1
ATOM 637 O O . GLU A 1 81 ? 5.283 8.706 -17.791 1.00 77.25 81 GLU A O 1
ATOM 642 N N . TYR A 1 82 ? 4.816 6.660 -18.590 1.00 72.81 82 TYR A N 1
ATOM 643 C CA . TYR A 1 82 ? 4.228 6.163 -17.345 1.00 72.81 82 TYR A CA 1
ATOM 644 C C . TYR A 1 82 ? 5.229 6.081 -16.190 1.00 72.81 82 TYR A C 1
ATOM 646 O O . TYR A 1 82 ? 4.899 6.477 -15.079 1.00 72.81 82 TYR A O 1
ATOM 654 N N . GLU A 1 83 ? 6.457 5.604 -16.420 1.00 69.00 83 GLU A N 1
ATOM 655 C CA . GLU A 1 83 ? 7.503 5.600 -15.386 1.00 69.00 83 GLU A CA 1
ATOM 656 C C . GLU A 1 83 ? 7.813 7.017 -14.888 1.00 69.00 83 GLU A C 1
ATOM 658 O O . GLU A 1 83 ? 8.057 7.215 -13.698 1.00 69.00 83 GLU A O 1
ATOM 663 N N . VAL A 1 84 ? 7.830 8.001 -15.790 1.00 70.88 84 VAL A N 1
ATOM 664 C CA . VAL A 1 84 ? 8.048 9.408 -15.444 1.00 70.88 84 VAL A CA 1
ATOM 665 C C . VAL A 1 84 ? 6.847 9.966 -14.690 1.00 70.88 84 VAL A C 1
ATOM 667 O O . VAL A 1 84 ? 7.061 10.589 -13.658 1.00 70.88 84 VAL A O 1
ATOM 670 N N . ALA A 1 85 ? 5.616 9.703 -15.133 1.00 66.38 85 ALA A N 1
ATOM 671 C CA . ALA A 1 85 ? 4.403 10.112 -14.427 1.00 66.38 85 ALA A CA 1
ATOM 672 C C . ALA A 1 85 ? 4.336 9.506 -13.017 1.00 66.38 85 ALA A C 1
ATOM 674 O O . ALA A 1 85 ? 4.201 10.242 -12.050 1.00 66.38 85 ALA A O 1
ATOM 675 N N . ALA A 1 86 ? 4.575 8.200 -12.872 1.00 63.19 86 ALA A N 1
ATOM 676 C CA . ALA A 1 86 ? 4.607 7.524 -11.575 1.00 63.19 86 ALA A CA 1
ATOM 677 C C . ALA A 1 86 ? 5.726 8.055 -10.664 1.00 63.19 86 ALA A C 1
ATOM 679 O O . ALA A 1 86 ? 5.544 8.194 -9.454 1.00 63.19 86 ALA A O 1
ATOM 680 N N . LYS A 1 87 ? 6.895 8.387 -11.230 1.00 62.28 87 LYS A N 1
ATOM 681 C CA . LYS A 1 87 ? 7.962 9.061 -10.480 1.00 62.28 87 LYS A CA 1
ATOM 682 C C . LYS A 1 87 ? 7.542 10.463 -10.063 1.00 62.28 87 LYS A C 1
ATOM 684 O O . LYS A 1 87 ? 7.762 10.813 -8.912 1.00 62.28 87 LYS A O 1
ATOM 689 N N . ILE A 1 88 ? 6.941 11.248 -10.955 1.00 61.53 88 ILE A N 1
ATOM 690 C CA . ILE A 1 88 ? 6.413 12.581 -10.645 1.00 61.53 88 ILE A CA 1
ATOM 691 C C . ILE A 1 88 ? 5.380 12.479 -9.525 1.00 61.53 88 ILE A C 1
ATOM 693 O O . ILE A 1 88 ? 5.538 13.175 -8.534 1.00 61.53 88 ILE A O 1
ATOM 697 N N . ASP A 1 89 ? 4.424 11.558 -9.602 1.00 54.41 89 ASP A N 1
ATOM 698 C CA . ASP A 1 89 ? 3.447 11.315 -8.539 1.00 54.41 89 ASP A CA 1
ATOM 699 C C . ASP A 1 89 ? 4.138 10.940 -7.223 1.00 54.41 89 ASP A C 1
ATOM 701 O O . ASP A 1 89 ? 3.815 11.502 -6.184 1.00 54.41 89 ASP A O 1
ATOM 705 N N . SER A 1 90 ? 5.182 10.103 -7.253 1.00 53.56 90 SER A N 1
ATOM 706 C CA . SER A 1 90 ? 5.989 9.804 -6.057 1.00 53.56 90 SER A CA 1
ATOM 707 C C . SER A 1 90 ? 6.802 10.996 -5.524 1.00 53.56 90 SER A C 1
ATOM 709 O O . SER A 1 90 ? 7.177 11.012 -4.356 1.00 53.56 90 SER A O 1
ATOM 711 N N . TYR A 1 91 ? 7.101 11.990 -6.367 1.00 48.28 91 TYR A N 1
ATOM 712 C CA . TYR A 1 91 ? 7.740 13.247 -5.965 1.00 48.28 91 TYR A CA 1
ATOM 713 C C . TYR A 1 91 ? 6.720 14.288 -5.480 1.00 48.28 91 TYR A C 1
ATOM 715 O O . TYR A 1 91 ? 7.077 15.171 -4.696 1.00 48.28 91 TYR A O 1
ATOM 723 N N . LEU A 1 92 ? 5.471 14.201 -5.946 1.00 53.69 92 LEU A N 1
ATOM 724 C CA . LEU A 1 92 ? 4.354 15.045 -5.531 1.00 53.69 92 LEU A CA 1
ATOM 725 C C . LEU A 1 92 ? 3.759 14.561 -4.200 1.00 53.69 92 LEU A C 1
ATOM 727 O O . LEU A 1 92 ? 3.508 15.389 -3.324 1.00 53.69 92 LEU A O 1
ATOM 731 N N . ILE A 1 93 ? 3.636 13.244 -4.002 1.00 59.06 93 ILE A N 1
ATOM 732 C CA . ILE A 1 93 ? 3.339 12.609 -2.712 1.00 59.06 93 ILE A CA 1
ATOM 733 C C . ILE A 1 93 ? 4.601 12.706 -1.856 1.00 59.06 93 ILE A C 1
ATOM 735 O O . ILE A 1 93 ? 5.484 11.851 -1.897 1.00 59.06 93 ILE A O 1
ATOM 739 N N . LYS A 1 94 ? 4.738 13.794 -1.097 1.00 63.53 94 LYS A N 1
ATOM 740 C CA . LYS A 1 94 ? 5.916 14.000 -0.251 1.00 63.53 94 LYS A CA 1
ATOM 741 C C . LYS A 1 94 ? 5.882 13.017 0.921 1.00 63.53 94 LYS A C 1
ATOM 743 O O . LYS A 1 94 ? 4.998 13.138 1.768 1.00 63.53 94 LYS A O 1
ATOM 748 N N . PRO A 1 95 ? 6.849 12.088 1.031 1.00 70.69 95 PRO A N 1
ATOM 749 C CA . PRO A 1 95 ? 6.911 11.170 2.158 1.00 70.69 95 PRO A CA 1
ATOM 750 C C . PRO A 1 95 ? 7.061 11.968 3.454 1.00 70.69 95 PRO A C 1
ATOM 752 O O . PRO A 1 95 ? 8.046 12.689 3.637 1.00 70.69 95 PRO A O 1
ATOM 755 N N . VAL A 1 96 ? 6.100 11.842 4.366 1.00 79.38 96 VAL A N 1
ATOM 756 C CA . VAL A 1 96 ? 6.085 12.634 5.596 1.00 79.38 96 VAL A CA 1
ATOM 757 C C . VAL A 1 96 ? 6.739 11.855 6.723 1.00 79.38 96 VAL A C 1
ATOM 759 O O . VAL A 1 96 ? 6.445 10.685 6.984 1.00 79.38 96 VAL A O 1
ATOM 762 N N . LYS A 1 97 ? 7.643 12.520 7.441 1.00 84.94 97 LYS A N 1
ATOM 763 C CA . LYS A 1 97 ? 8.212 11.975 8.670 1.00 84.94 97 LYS A CA 1
ATOM 764 C C . LYS A 1 97 ? 7.228 12.173 9.820 1.00 84.94 97 LYS A C 1
ATOM 766 O O . LYS A 1 97 ? 7.119 13.264 10.372 1.00 84.94 97 LYS A O 1
ATOM 771 N N . ILE A 1 98 ? 6.561 11.095 10.220 1.00 87.12 98 ILE A N 1
ATOM 772 C CA . ILE A 1 98 ? 5.702 11.086 11.409 1.00 87.12 98 ILE A CA 1
ATOM 773 C C . ILE A 1 98 ? 6.580 11.190 12.663 1.00 87.12 98 ILE A C 1
ATOM 775 O O . ILE A 1 98 ? 7.566 10.458 12.813 1.00 87.12 98 ILE A O 1
ATOM 779 N N . THR A 1 99 ? 6.242 12.103 13.578 1.00 89.62 99 THR A N 1
ATOM 780 C CA . THR A 1 99 ? 7.020 12.293 14.809 1.00 89.62 99 THR A CA 1
ATOM 781 C C . THR A 1 99 ? 6.907 11.078 15.733 1.00 89.62 99 THR A C 1
ATOM 783 O O . THR A 1 99 ? 5.929 10.333 15.703 1.00 89.62 99 THR A O 1
ATOM 786 N N . ALA A 1 100 ? 7.882 10.886 16.627 1.00 90.00 100 ALA A N 1
ATOM 787 C CA . ALA A 1 100 ? 7.818 9.802 17.611 1.00 90.00 100 ALA A CA 1
ATOM 788 C C . ALA A 1 100 ? 6.597 9.916 18.547 1.00 90.00 100 ALA A C 1
ATOM 790 O O . ALA A 1 100 ? 6.093 8.901 19.025 1.00 90.00 100 ALA A O 1
ATOM 791 N N . LYS A 1 101 ? 6.120 11.143 18.804 1.00 92.25 101 LYS A N 1
ATOM 792 C CA . LYS A 1 101 ? 4.907 11.393 19.590 1.00 92.25 101 LYS A CA 1
ATOM 793 C C . LYS A 1 101 ? 3.669 10.905 18.835 1.00 92.25 101 LYS A C 1
ATOM 795 O O . LYS A 1 101 ? 2.904 10.127 19.395 1.00 92.25 101 LYS A O 1
ATOM 800 N N . ASP A 1 102 ? 3.526 11.300 17.570 1.00 92.19 102 ASP A N 1
ATOM 801 C CA . ASP A 1 102 ? 2.390 10.896 16.734 1.00 92.19 102 ASP A CA 1
ATOM 802 C C . ASP A 1 102 ? 2.390 9.380 16.491 1.00 92.19 102 ASP A C 1
ATOM 804 O O . ASP A 1 102 ? 1.347 8.746 16.617 1.00 92.19 102 ASP A O 1
ATOM 808 N N . LYS A 1 103 ? 3.558 8.757 16.262 1.00 92.06 103 LYS A N 1
ATOM 809 C CA . LYS A 1 103 ? 3.663 7.289 16.140 1.00 92.06 103 LYS A CA 1
ATOM 810 C C . LYS A 1 103 ? 3.159 6.563 17.390 1.00 92.06 103 LYS A C 1
ATOM 812 O O . LYS A 1 103 ? 2.421 5.590 17.274 1.00 92.06 103 LYS A O 1
ATOM 817 N N . LYS A 1 104 ? 3.512 7.042 18.590 1.00 94.12 104 LYS A N 1
ATOM 818 C CA . LYS A 1 104 ? 3.018 6.461 19.853 1.00 94.12 104 LYS A CA 1
ATOM 819 C C . LYS A 1 104 ? 1.506 6.618 20.007 1.00 94.12 104 LYS A C 1
ATOM 821 O O . LYS A 1 104 ? 0.844 5.685 20.456 1.00 94.12 104 LYS A O 1
ATOM 826 N N . GLU A 1 105 ? 0.971 7.780 19.643 1.00 95.69 105 GLU A N 1
ATOM 827 C CA . GLU A 1 105 ? -0.468 8.045 19.685 1.00 95.69 105 GLU A CA 1
ATOM 828 C C . GLU A 1 105 ? -1.225 7.111 18.733 1.00 95.69 105 GLU A C 1
ATOM 830 O O . GLU A 1 105 ? -2.134 6.404 19.168 1.00 95.69 105 GLU A O 1
ATOM 835 N N . ILE A 1 106 ? -0.790 7.014 17.472 1.00 94.44 106 ILE A N 1
ATOM 836 C CA . ILE A 1 106 ? -1.398 6.114 16.486 1.00 94.44 106 ILE A CA 1
ATOM 837 C C . ILE A 1 106 ? -1.296 4.656 16.941 1.00 94.44 106 ILE A C 1
ATOM 839 O O . ILE A 1 106 ? -2.292 3.939 16.881 1.00 94.44 106 ILE A O 1
ATOM 843 N N . GLN A 1 107 ? -0.145 4.213 17.457 1.00 95.19 107 GLN A N 1
ATOM 844 C CA . GLN A 1 107 ? 0.007 2.840 17.942 1.00 95.19 107 GLN A CA 1
ATOM 845 C C . GLN A 1 107 ? -1.005 2.504 19.046 1.00 95.19 107 GLN A C 1
ATOM 847 O O . GLN A 1 107 ? -1.602 1.428 19.028 1.00 95.19 107 GLN A O 1
ATOM 852 N N . SER A 1 108 ? -1.221 3.421 19.993 1.00 97.06 108 SER A N 1
ATOM 853 C CA . SER A 1 108 ? -2.212 3.249 21.062 1.00 97.06 108 SER A CA 1
ATOM 854 C C . SER A 1 108 ? -3.632 3.098 20.502 1.00 97.06 108 SER A C 1
ATOM 856 O O . SER A 1 108 ? -4.390 2.208 20.903 1.00 97.06 108 SER A O 1
ATOM 858 N N . ILE A 1 109 ? -3.975 3.919 19.506 1.00 97.00 109 ILE A N 1
ATOM 859 C CA . ILE A 1 109 ? -5.282 3.872 18.847 1.00 97.00 109 ILE A CA 1
ATOM 860 C C . ILE A 1 109 ? -5.452 2.577 18.038 1.00 97.00 109 ILE A C 1
ATOM 862 O O . ILE A 1 109 ? -6.504 1.943 18.114 1.00 97.00 109 ILE A O 1
ATOM 866 N N . LEU A 1 110 ? -4.422 2.143 17.306 1.00 96.44 110 LEU A N 1
ATOM 867 C CA . LEU A 1 110 ? -4.433 0.889 16.546 1.00 96.44 110 LEU A CA 1
ATOM 868 C C . LEU A 1 110 ? -4.582 -0.327 17.461 1.00 96.44 110 LEU A C 1
ATOM 870 O O . LEU A 1 110 ? -5.319 -1.249 17.124 1.00 96.44 110 LEU A O 1
ATOM 874 N N . ASN A 1 111 ? -3.924 -0.336 18.622 1.00 97.38 111 ASN A N 1
ATOM 875 C CA . ASN A 1 111 ? -4.099 -1.399 19.612 1.00 97.38 111 ASN A CA 1
ATOM 876 C C . ASN A 1 111 ? -5.545 -1.443 20.114 1.00 97.38 111 ASN A C 1
ATOM 878 O O . ASN A 1 111 ? -6.176 -2.492 20.041 1.00 97.38 111 ASN A O 1
ATOM 882 N N . THR A 1 112 ? -6.104 -0.283 20.474 1.00 96.56 112 THR A N 1
ATOM 883 C CA . THR A 1 112 ? -7.517 -0.167 20.868 1.00 96.56 112 THR A CA 1
ATOM 884 C C . THR A 1 112 ? -8.446 -0.703 19.776 1.00 96.56 112 THR A C 1
ATOM 886 O O . THR A 1 112 ? -9.387 -1.436 20.065 1.00 96.56 112 THR A O 1
ATOM 889 N N . LEU A 1 113 ? -8.184 -0.369 18.508 1.00 96.06 113 LEU A N 1
ATOM 890 C CA . LEU A 1 113 ? -8.975 -0.863 17.383 1.00 96.06 113 LEU A CA 1
ATOM 891 C C . LEU A 1 113 ? -8.886 -2.390 17.254 1.00 96.06 113 LEU A C 1
ATOM 893 O O . LEU A 1 113 ? -9.910 -3.039 17.073 1.00 96.06 113 LEU A O 1
ATOM 897 N N . ARG A 1 114 ? -7.689 -2.977 17.372 1.00 97.19 114 ARG A N 1
ATOM 898 C CA . ARG A 1 114 ? -7.510 -4.438 17.322 1.00 97.19 114 ARG A CA 1
ATOM 899 C C . ARG A 1 114 ? -8.264 -5.148 18.433 1.00 97.19 114 ARG A C 1
ATOM 901 O O . ARG A 1 114 ? -8.868 -6.182 18.164 1.00 97.19 114 ARG A O 1
ATOM 908 N N . ASP A 1 1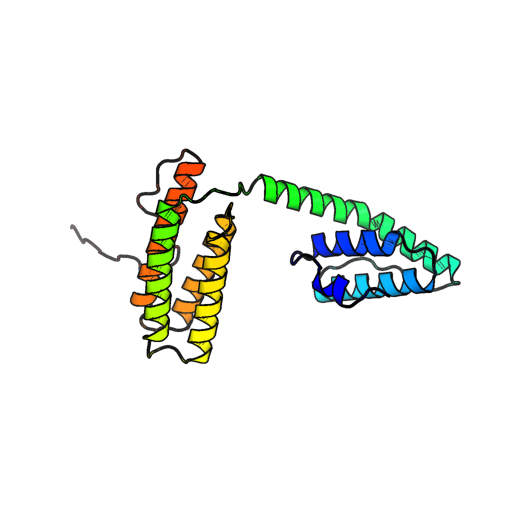15 ? -8.219 -4.611 19.644 1.00 97.00 115 ASP A N 1
ATOM 909 C CA . ASP A 1 115 ? -8.893 -5.209 20.794 1.00 97.00 115 ASP A CA 1
ATOM 910 C C . ASP A 1 115 ? -10.412 -5.150 20.603 1.00 97.00 115 ASP A C 1
ATOM 912 O O . ASP A 1 115 ? -11.068 -6.189 20.644 1.00 97.00 115 ASP A O 1
ATOM 916 N N . ARG A 1 116 ? -10.951 -3.993 20.189 1.00 95.25 116 ARG A N 1
ATOM 917 C CA . ARG A 1 116 ? -12.381 -3.861 19.863 1.00 95.25 116 ARG A CA 1
ATOM 918 C C . ARG A 1 116 ? -12.826 -4.788 18.726 1.00 95.25 116 ARG A C 1
ATOM 920 O O . ARG A 1 116 ? -13.936 -5.299 18.773 1.00 95.25 116 ARG A O 1
ATOM 927 N N . ILE A 1 117 ? -11.988 -5.029 17.712 1.00 94.69 117 ILE A N 1
ATOM 928 C CA . ILE A 1 117 ? -12.304 -5.990 16.638 1.00 94.69 117 ILE A CA 1
ATOM 929 C C . ILE A 1 117 ? -12.395 -7.416 17.192 1.00 94.69 117 ILE A C 1
ATOM 931 O O . ILE A 1 117 ? -13.309 -8.151 16.829 1.00 94.69 117 ILE A O 1
ATOM 935 N N . LYS A 1 118 ? -11.456 -7.822 18.057 1.00 94.94 118 LYS A N 1
ATOM 936 C CA . LYS A 1 118 ? -11.444 -9.172 18.646 1.00 94.94 118 LYS A CA 1
ATOM 937 C C . LYS A 1 118 ? -12.664 -9.410 19.536 1.00 94.94 118 LYS A C 1
ATOM 939 O O . LYS A 1 118 ? -13.269 -10.476 19.451 1.00 94.94 118 LYS A O 1
ATOM 944 N N . GLU A 1 119 ? -13.025 -8.406 20.328 1.00 94.56 119 GLU A N 1
ATOM 945 C CA . GLU A 1 119 ? -14.145 -8.425 21.277 1.00 94.56 119 GLU A CA 1
ATOM 946 C C . GLU A 1 119 ? -15.521 -8.225 20.616 1.00 94.56 119 GLU A C 1
ATOM 948 O O . GLU A 1 119 ? -16.543 -8.329 21.285 1.00 94.56 119 GLU A O 1
ATOM 953 N N . CYS A 1 120 ? -15.585 -7.919 19.316 1.00 91.94 120 CYS A N 1
ATOM 954 C CA . CYS A 1 120 ? -16.855 -7.660 18.639 1.00 91.94 120 CYS A CA 1
ATOM 955 C C . CYS A 1 120 ? -17.580 -8.965 18.282 1.00 91.94 120 CYS A C 1
ATOM 957 O O . CYS A 1 120 ? -17.232 -9.624 17.305 1.00 91.94 120 CYS A O 1
ATOM 959 N N . ASP A 1 121 ? -18.615 -9.327 19.034 1.00 90.25 121 ASP A N 1
ATOM 960 C CA . ASP A 1 121 ? -19.388 -10.559 18.802 1.00 90.25 121 ASP A CA 1
ATOM 961 C C . ASP A 1 121 ? -20.258 -10.523 17.529 1.00 90.25 121 ASP A C 1
ATOM 963 O O . ASP A 1 121 ? -20.706 -11.563 17.056 1.00 90.25 121 ASP A O 1
ATOM 967 N N . GLU A 1 122 ? -20.471 -9.342 16.937 1.00 87.88 122 GLU A N 1
ATOM 968 C CA . GLU A 1 122 ? -21.236 -9.177 15.688 1.00 87.88 122 GLU A CA 1
ATOM 969 C C . GLU A 1 122 ? -20.460 -9.617 14.433 1.00 87.88 122 GLU A C 1
ATOM 971 O O . GLU A 1 122 ? -21.062 -9.781 13.373 1.00 87.88 122 GLU A O 1
ATOM 976 N N . ILE A 1 123 ? -19.136 -9.791 14.522 1.00 88.56 123 ILE A N 1
ATOM 977 C CA . ILE A 1 123 ? -18.278 -10.130 13.379 1.00 88.56 123 ILE A CA 1
ATOM 978 C C . ILE A 1 123 ? -17.821 -11.586 13.490 1.00 88.56 123 ILE A C 1
ATOM 980 O O . ILE A 1 123 ? -17.228 -11.979 14.492 1.00 88.56 123 ILE A O 1
ATOM 984 N N . GLU A 1 124 ? -18.000 -12.371 12.429 1.00 88.69 124 GLU A N 1
ATOM 985 C CA . GLU A 1 124 ? -17.447 -13.731 12.366 1.00 88.69 124 GLU A CA 1
ATOM 986 C C . GLU A 1 124 ? -15.908 -13.724 12.361 1.00 88.69 124 GLU A C 1
ATOM 988 O O . GLU A 1 124 ? -15.266 -12.811 11.831 1.00 88.69 124 GLU A O 1
ATOM 993 N N . ASP A 1 125 ? -15.294 -14.779 12.894 1.00 91.50 125 ASP A N 1
ATOM 994 C CA . ASP A 1 125 ? -13.840 -14.852 13.089 1.00 91.50 125 ASP A CA 1
ATOM 995 C C . ASP A 1 125 ? -13.029 -14.674 11.792 1.00 91.50 125 ASP A C 1
ATOM 997 O O . ASP A 1 125 ? -12.004 -13.982 11.784 1.00 91.50 125 ASP A O 1
ATOM 1001 N N . ASP A 1 126 ? -13.518 -15.197 10.664 1.00 86.62 126 ASP A N 1
ATOM 1002 C CA . ASP A 1 126 ? -12.889 -15.012 9.350 1.00 86.62 126 ASP A CA 1
ATOM 1003 C C . ASP A 1 126 ? -12.868 -13.536 8.924 1.00 86.62 126 ASP A C 1
ATOM 1005 O O . ASP A 1 126 ? -11.885 -13.033 8.361 1.00 86.62 126 ASP A O 1
ATOM 1009 N N . PHE A 1 127 ? -13.946 -12.805 9.208 1.00 89.25 127 PHE A N 1
ATOM 1010 C CA . PHE A 1 127 ? -14.040 -11.381 8.918 1.00 89.25 127 PHE A CA 1
ATOM 1011 C C . PHE A 1 127 ? -13.202 -10.548 9.892 1.00 89.25 127 PHE A C 1
ATOM 1013 O O . PHE A 1 127 ? -12.517 -9.620 9.443 1.00 89.25 127 PHE A O 1
ATOM 1020 N N . LYS A 1 128 ? -13.151 -10.920 11.181 1.00 93.25 128 LYS A N 1
ATOM 1021 C CA . LYS A 1 128 ? -12.222 -10.328 12.161 1.00 93.25 128 LYS A CA 1
ATOM 1022 C C . LYS A 1 128 ? -10.782 -10.464 11.685 1.00 93.25 128 LYS A C 1
ATOM 1024 O O . LYS A 1 128 ? -10.052 -9.473 11.659 1.00 93.25 128 LYS A O 1
ATOM 1029 N N . HIS A 1 129 ? -10.382 -11.653 11.231 1.00 91.19 129 HIS A N 1
ATOM 1030 C CA . HIS A 1 129 ? -9.043 -11.890 10.697 1.00 91.19 129 HIS A CA 1
ATOM 1031 C C . HIS A 1 129 ? -8.734 -10.957 9.516 1.00 91.19 129 HIS A C 1
ATOM 1033 O O . HIS A 1 129 ? -7.706 -10.276 9.505 1.00 91.19 129 HIS A O 1
ATOM 1039 N N . ARG A 1 130 ? -9.635 -10.862 8.529 1.00 87.31 130 ARG A N 1
ATOM 1040 C CA . ARG A 1 130 ? -9.460 -9.962 7.371 1.00 87.31 130 ARG A CA 1
ATOM 1041 C C . ARG A 1 130 ? -9.345 -8.496 7.780 1.00 87.31 130 ARG A C 1
ATOM 1043 O O . ARG A 1 130 ? -8.564 -7.758 7.178 1.00 87.31 130 ARG A O 1
ATOM 1050 N N . LEU A 1 131 ? -10.112 -8.062 8.776 1.00 92.44 131 LEU A N 1
ATOM 1051 C CA . LEU A 1 131 ? -10.060 -6.692 9.271 1.00 92.44 131 LEU A CA 1
ATOM 1052 C C . LEU A 1 131 ? -8.740 -6.417 10.006 1.00 92.44 131 LEU A C 1
ATOM 1054 O O . LEU A 1 131 ? -8.096 -5.404 9.742 1.00 92.44 131 LEU A O 1
ATOM 1058 N N . LEU A 1 132 ? -8.274 -7.355 10.834 1.00 95.00 132 LEU A N 1
ATOM 1059 C CA . LEU A 1 132 ? -6.979 -7.272 11.516 1.00 95.00 132 LEU A CA 1
ATOM 1060 C C . LEU A 1 132 ? -5.799 -7.226 10.535 1.00 95.00 132 LEU A C 1
ATOM 1062 O O . LEU A 1 132 ? -4.861 -6.461 10.758 1.00 95.00 132 LEU A O 1
ATOM 1066 N N . VAL A 1 133 ? -5.858 -7.970 9.423 1.00 93.25 133 VAL A N 1
ATOM 1067 C CA . VAL A 1 133 ? -4.854 -7.875 8.346 1.00 93.25 133 VAL A CA 1
ATOM 1068 C C . VAL A 1 133 ? -4.783 -6.448 7.798 1.00 93.25 133 VAL A C 1
ATOM 1070 O O . VAL A 1 133 ? -3.695 -5.884 7.726 1.00 93.25 133 VAL A O 1
ATOM 1073 N N . LYS A 1 134 ? -5.925 -5.813 7.504 1.00 91.69 134 LYS A N 1
ATOM 1074 C CA . LYS A 1 134 ? -5.959 -4.417 7.025 1.00 91.69 134 LYS A CA 1
ATOM 1075 C C . LYS A 1 134 ? -5.404 -3.433 8.059 1.00 91.69 134 LYS A C 1
ATOM 1077 O O . LYS A 1 134 ? -4.681 -2.508 7.700 1.00 91.69 134 LYS A O 1
ATOM 1082 N N . VAL A 1 135 ? -5.711 -3.633 9.343 1.00 95.88 135 VAL A N 1
ATOM 1083 C CA . VAL A 1 135 ? -5.160 -2.810 10.435 1.00 95.88 135 VAL A CA 1
ATOM 1084 C C . VAL A 1 135 ? -3.636 -2.959 10.519 1.00 95.88 135 VAL A C 1
ATOM 1086 O O . VAL A 1 135 ? -2.929 -1.972 10.711 1.00 95.88 135 VAL A O 1
ATOM 1089 N N . ASN A 1 136 ? -3.105 -4.167 10.317 1.00 93.62 136 ASN A N 1
ATOM 1090 C CA . ASN A 1 136 ? -1.660 -4.398 10.268 1.00 93.62 136 ASN A CA 1
ATOM 1091 C C . ASN A 1 136 ? -1.016 -3.756 9.034 1.00 93.62 136 ASN A C 1
ATOM 1093 O O . ASN A 1 136 ? 0.033 -3.135 9.162 1.00 93.62 136 ASN A O 1
ATOM 1097 N N . GLU A 1 137 ? -1.662 -3.821 7.869 1.00 91.69 137 GLU A N 1
ATOM 1098 C CA . GLU A 1 137 ? -1.204 -3.128 6.660 1.00 91.69 137 GLU A CA 1
ATOM 1099 C C . GLU A 1 137 ? -1.140 -1.606 6.844 1.00 91.69 137 GLU A C 1
ATOM 1101 O O . GLU A 1 137 ? -0.237 -0.968 6.296 1.00 91.69 137 GLU A O 1
ATOM 1106 N N . LEU A 1 138 ? -2.094 -1.021 7.579 1.00 94.12 138 LEU A N 1
ATOM 1107 C CA . LEU A 1 138 ? -2.072 0.392 7.964 1.00 94.12 138 LEU A CA 1
ATOM 1108 C C . LEU A 1 138 ? -0.904 0.677 8.913 1.00 94.12 138 LEU A C 1
ATOM 1110 O O . LEU A 1 138 ? -0.141 1.606 8.664 1.00 94.12 138 LEU A O 1
ATOM 1114 N N . GLN A 1 139 ? -0.717 -0.141 9.954 1.00 94.00 139 GLN A N 1
ATOM 1115 C CA . GLN A 1 139 ? 0.411 0.031 10.871 1.00 94.00 139 GLN A CA 1
ATOM 1116 C C . GLN A 1 139 ? 1.755 -0.029 10.130 1.00 94.00 139 GLN A C 1
ATOM 1118 O O . GLN A 1 139 ? 2.592 0.847 10.319 1.00 94.00 139 GLN A O 1
ATOM 1123 N N . SER A 1 140 ? 1.951 -1.009 9.244 1.00 92.62 140 SER A N 1
ATOM 1124 C CA . SER A 1 140 ? 3.199 -1.147 8.487 1.00 92.62 140 SER A CA 1
ATOM 1125 C C . SER A 1 140 ? 3.506 0.063 7.603 1.00 92.62 140 SER A C 1
ATOM 1127 O O . SER A 1 140 ? 4.676 0.360 7.386 1.00 92.62 140 SER A O 1
ATOM 1129 N N . GLU A 1 141 ? 2.490 0.773 7.102 1.00 91.69 141 GLU A N 1
ATOM 1130 C CA . GLU A 1 141 ? 2.683 2.033 6.370 1.00 91.69 141 GLU A CA 1
ATOM 1131 C C . GLU A 1 141 ? 3.163 3.164 7.296 1.00 91.69 141 GLU A C 1
ATOM 1133 O O . GLU A 1 141 ? 4.084 3.915 6.971 1.00 91.69 141 GLU A O 1
ATOM 1138 N N . LEU A 1 142 ? 2.568 3.254 8.484 1.00 91.06 142 LEU A N 1
ATOM 1139 C CA . LEU A 1 142 ? 2.846 4.294 9.478 1.00 91.06 142 LEU A CA 1
ATOM 1140 C C . LEU A 1 142 ? 4.172 4.082 10.226 1.00 91.06 142 LEU A C 1
ATOM 1142 O O . LEU A 1 142 ? 4.790 5.035 10.707 1.00 91.06 142 LEU A O 1
ATOM 1146 N N . ASP A 1 143 ? 4.643 2.838 10.294 1.00 90.56 143 ASP A N 1
ATOM 1147 C CA . ASP A 1 143 ? 5.916 2.491 10.923 1.00 90.56 143 ASP A CA 1
ATOM 1148 C C . ASP A 1 143 ? 7.126 2.828 10.043 1.00 90.56 143 ASP A C 1
ATOM 1150 O O . ASP A 1 143 ? 8.237 2.961 10.570 1.00 90.56 143 ASP A O 1
ATOM 1154 N N . LYS A 1 144 ? 6.931 3.074 8.739 1.00 88.25 144 LYS A N 1
ATOM 1155 C CA . LYS A 1 144 ? 8.014 3.450 7.820 1.00 88.25 144 LYS A CA 1
ATOM 1156 C C . LYS A 1 144 ? 8.791 4.687 8.312 1.00 88.25 144 LYS A C 1
ATOM 1158 O O . LYS A 1 144 ? 8.234 5.553 8.997 1.00 88.25 144 LYS A O 1
ATOM 1163 N N . PRO A 1 145 ? 10.095 4.810 7.983 1.00 81.12 145 PRO A N 1
ATOM 1164 C CA . PRO A 1 145 ? 10.889 6.000 8.317 1.00 81.12 145 PRO A CA 1
ATOM 1165 C C . PRO A 1 145 ? 10.285 7.299 7.767 1.00 81.12 145 PRO A C 1
ATOM 1167 O O . PRO A 1 145 ? 10.321 8.336 8.430 1.00 81.12 145 PRO A O 1
ATOM 1170 N N . THR A 1 146 ? 9.696 7.202 6.580 1.00 81.75 146 THR A N 1
ATOM 1171 C CA . THR A 1 146 ? 8.853 8.207 5.942 1.00 81.75 146 THR A CA 1
ATOM 1172 C C . THR A 1 146 ? 7.589 7.508 5.469 1.00 81.75 146 THR A C 1
ATOM 1174 O O . THR A 1 146 ? 7.684 6.480 4.794 1.00 81.75 146 THR A O 1
ATOM 1177 N N . SER A 1 147 ? 6.430 8.036 5.837 1.00 82.69 147 SER A N 1
ATOM 1178 C CA . SER A 1 147 ? 5.139 7.446 5.494 1.00 82.69 147 SER A CA 1
ATOM 1179 C C . SER A 1 147 ? 4.514 8.183 4.323 1.00 82.69 147 SER A C 1
ATOM 1181 O O . SER A 1 147 ? 4.603 9.408 4.230 1.00 82.69 147 SER A O 1
ATOM 1183 N N . ASP A 1 148 ? 3.860 7.426 3.455 1.00 87.44 148 ASP A N 1
ATOM 1184 C CA . ASP A 1 148 ? 2.940 7.973 2.469 1.00 87.44 148 ASP A CA 1
ATOM 1185 C C . ASP A 1 148 ? 1.589 8.201 3.170 1.00 87.44 148 ASP A C 1
ATOM 1187 O O . ASP A 1 148 ? 0.908 7.247 3.569 1.00 87.44 148 ASP A O 1
ATOM 1191 N N . LEU A 1 149 ? 1.250 9.471 3.419 1.00 84.12 149 LEU A N 1
ATOM 1192 C CA . LEU A 1 149 ? 0.028 9.820 4.146 1.00 84.12 149 LEU A CA 1
ATOM 1193 C C . LEU A 1 149 ? -1.227 9.532 3.321 1.00 84.12 149 LEU A C 1
ATOM 1195 O O . LEU A 1 149 ? -2.215 9.087 3.903 1.00 84.12 149 LEU A O 1
ATOM 1199 N N . ASP A 1 150 ? -1.178 9.675 1.996 1.00 81.81 150 ASP A N 1
ATOM 1200 C CA . ASP A 1 150 ? -2.299 9.350 1.110 1.00 81.81 150 ASP A CA 1
ATOM 1201 C C . ASP A 1 150 ? -2.579 7.846 1.132 1.00 81.81 150 ASP A C 1
ATOM 1203 O O . ASP A 1 150 ? -3.723 7.408 1.288 1.00 81.81 150 ASP A O 1
ATOM 1207 N N . MET A 1 151 ? -1.523 7.030 1.084 1.00 86.00 151 MET A N 1
ATOM 1208 C CA . MET A 1 151 ? -1.629 5.580 1.242 1.00 86.00 151 MET A CA 1
ATOM 1209 C C . MET A 1 151 ? -2.178 5.200 2.623 1.00 86.00 151 MET A C 1
ATOM 1211 O O . MET A 1 151 ? -3.046 4.327 2.732 1.00 86.00 151 MET A O 1
ATOM 1215 N N . ALA A 1 152 ? -1.703 5.845 3.692 1.00 88.88 152 ALA A N 1
ATOM 1216 C CA . ALA A 1 152 ? -2.203 5.600 5.042 1.00 88.88 152 ALA A CA 1
ATOM 1217 C C . ALA A 1 152 ? -3.692 5.967 5.179 1.00 88.88 152 ALA A C 1
ATOM 1219 O O . ALA A 1 152 ? -4.471 5.176 5.720 1.00 88.88 152 ALA A O 1
ATOM 1220 N N . LEU A 1 153 ? -4.108 7.114 4.636 1.00 85.19 153 LEU A N 1
ATOM 1221 C CA . LEU A 1 153 ? -5.506 7.544 4.586 1.00 85.19 153 LEU A CA 1
ATOM 1222 C C . LEU A 1 153 ? -6.360 6.558 3.781 1.00 85.19 153 LEU A C 1
ATOM 1224 O O . LEU A 1 153 ? -7.402 6.117 4.265 1.00 85.19 153 LEU A O 1
ATOM 1228 N N . GLY A 1 154 ? -5.898 6.125 2.606 1.00 84.81 154 GLY A N 1
ATOM 1229 C CA . GLY A 1 154 ? -6.59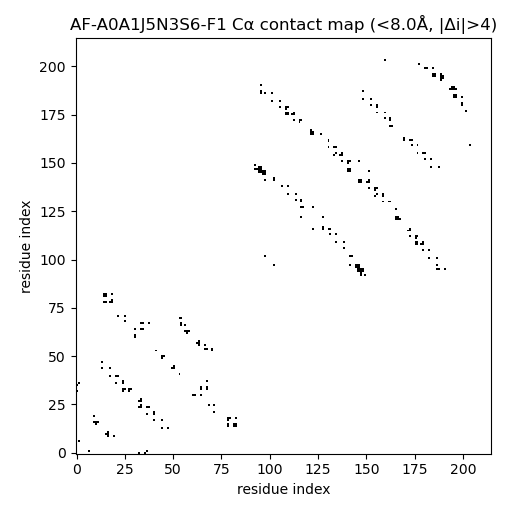5 5.136 1.780 1.00 84.81 154 GLY A CA 1
ATOM 1230 C C . GLY A 1 154 ? -6.797 3.796 2.497 1.00 84.81 154 GLY A C 1
ATOM 1231 O O . GLY A 1 154 ? -7.888 3.213 2.458 1.00 84.81 154 GLY A O 1
ATOM 1232 N N . LYS A 1 155 ? -5.779 3.320 3.225 1.00 91.31 155 LYS A N 1
ATOM 1233 C CA . LYS A 1 155 ? -5.885 2.118 4.069 1.00 91.31 155 LYS A CA 1
ATOM 1234 C C . LYS A 1 155 ? -6.887 2.314 5.208 1.00 91.31 155 LYS A C 1
ATOM 1236 O O . LYS A 1 155 ? -7.718 1.431 5.429 1.00 91.31 155 LYS A O 1
ATOM 1241 N N . ALA A 1 156 ? -6.857 3.463 5.884 1.00 89.81 156 ALA A N 1
ATOM 1242 C CA . ALA A 1 156 ? -7.811 3.797 6.938 1.00 89.81 156 ALA A CA 1
ATOM 1243 C C . ALA A 1 156 ? -9.258 3.838 6.409 1.00 89.81 156 ALA A C 1
ATOM 1245 O O . ALA A 1 156 ? -10.135 3.199 6.990 1.00 89.81 156 ALA A O 1
ATOM 1246 N N . VAL A 1 157 ? -9.512 4.472 5.257 1.00 84.62 157 VAL A N 1
ATOM 1247 C CA . VAL A 1 157 ? -10.846 4.507 4.619 1.00 84.62 157 VAL A CA 1
ATOM 1248 C C . VAL A 1 157 ? -11.335 3.094 4.301 1.00 84.62 157 VAL A C 1
ATOM 1250 O O . VAL A 1 157 ? -12.478 2.745 4.595 1.00 84.62 157 VAL A O 1
ATOM 1253 N N . LYS A 1 158 ? -10.464 2.236 3.756 1.00 86.00 158 LYS A N 1
ATOM 1254 C CA . LYS A 1 158 ? -10.811 0.846 3.428 1.00 86.00 158 LYS A CA 1
ATOM 1255 C C . LYS A 1 158 ? -11.191 0.026 4.664 1.00 86.00 158 LYS A C 1
ATOM 1257 O O . LYS A 1 158 ? -12.052 -0.848 4.558 1.00 86.00 158 LYS A O 1
ATOM 1262 N N . ILE A 1 159 ? -10.558 0.278 5.812 1.00 91.06 159 ILE A N 1
ATOM 1263 C CA . ILE A 1 159 ? -10.928 -0.335 7.097 1.00 91.06 159 ILE A CA 1
ATOM 1264 C C . ILE A 1 159 ? -12.330 0.127 7.505 1.00 91.06 159 ILE A C 1
ATOM 1266 O O . ILE A 1 159 ? -13.173 -0.724 7.778 1.00 91.06 159 ILE A O 1
ATOM 1270 N N . GLY A 1 160 ? -12.603 1.436 7.459 1.00 88.94 160 GLY A N 1
ATOM 1271 C CA . GLY A 1 160 ? -13.913 2.009 7.795 1.00 88.94 160 GLY A CA 1
ATOM 1272 C C . GLY A 1 160 ? -15.048 1.423 6.957 1.00 88.94 160 GLY A C 1
ATOM 1273 O O . GLY A 1 160 ? -15.982 0.848 7.505 1.00 88.94 160 GLY A O 1
ATOM 1274 N N . LEU A 1 161 ? -14.891 1.418 5.632 1.00 85.44 161 LEU A N 1
ATOM 1275 C CA . LEU A 1 161 ? -15.853 0.804 4.707 1.00 85.44 161 LEU A CA 1
ATOM 1276 C C . LEU A 1 161 ? -16.062 -0.696 4.948 1.00 85.44 161 LEU A C 1
ATOM 1278 O O . LEU A 1 161 ? -17.101 -1.249 4.599 1.00 85.44 161 LEU A O 1
ATOM 1282 N N . THR A 1 162 ? -15.047 -1.391 5.465 1.00 85.75 162 THR A N 1
ATOM 1283 C CA . THR A 1 162 ? -15.169 -2.815 5.795 1.00 85.75 162 THR A CA 1
ATOM 1284 C C . THR A 1 162 ? -15.966 -2.993 7.088 1.00 85.75 162 THR A C 1
ATOM 1286 O O . THR A 1 162 ? -16.820 -3.868 7.135 1.00 85.75 162 THR A O 1
ATOM 1289 N N . ILE A 1 163 ? -15.742 -2.145 8.097 1.00 88.44 163 ILE A N 1
ATOM 1290 C CA . ILE A 1 163 ? -16.514 -2.130 9.350 1.00 88.44 163 ILE A CA 1
ATOM 1291 C C . ILE A 1 163 ? -17.998 -1.881 9.066 1.00 88.44 163 ILE A C 1
ATOM 1293 O O . ILE A 1 163 ? -18.839 -2.631 9.545 1.00 88.44 163 ILE A O 1
ATOM 1297 N N . GLU A 1 164 ? -18.321 -0.882 8.243 1.00 85.88 164 GLU A N 1
ATOM 1298 C CA . GLU A 1 164 ? -19.713 -0.543 7.909 1.00 85.88 164 GLU A CA 1
ATOM 1299 C C . GLU A 1 164 ? -20.481 -1.667 7.224 1.00 85.88 164 GLU A C 1
ATOM 1301 O O . GLU A 1 164 ? -21.688 -1.792 7.387 1.00 85.88 164 GLU A O 1
ATOM 1306 N N . LYS A 1 165 ? -19.780 -2.502 6.458 1.00 83.94 165 LYS A N 1
ATOM 1307 C CA . LYS A 1 165 ? -20.392 -3.639 5.766 1.00 83.94 165 LYS A CA 1
ATOM 1308 C C . LYS A 1 165 ? -20.609 -4.849 6.666 1.00 83.94 165 LYS A C 1
ATOM 1310 O O . LYS A 1 165 ? -21.364 -5.735 6.282 1.00 83.94 165 LYS A O 1
ATOM 1315 N N . LEU A 1 166 ? -19.889 -4.934 7.783 1.00 81.69 166 LEU A N 1
ATOM 1316 C CA . LEU A 1 166 ? -19.812 -6.140 8.610 1.00 81.69 166 LEU A CA 1
ATOM 1317 C C . LEU A 1 166 ? -20.473 -5.985 9.979 1.00 81.69 166 LEU A C 1
ATOM 1319 O O . LEU A 1 166 ? -20.788 -6.994 10.597 1.00 81.69 166 LEU A O 1
ATOM 1323 N N . CYS A 1 167 ? -20.668 -4.757 10.459 1.00 81.88 167 CYS A N 1
ATOM 1324 C CA . CYS A 1 167 ? -21.246 -4.486 11.772 1.00 81.88 167 CYS A CA 1
ATOM 1325 C C . CYS A 1 167 ? -22.527 -3.681 11.641 1.00 81.88 167 CYS A C 1
ATOM 1327 O O . CYS A 1 167 ? -22.563 -2.694 10.909 1.00 81.88 167 CYS A O 1
ATOM 1329 N N . ASN A 1 168 ? -23.537 -4.033 12.434 1.00 80.94 168 ASN A N 1
ATOM 1330 C CA . ASN A 1 168 ? -24.726 -3.196 12.563 1.00 80.94 168 ASN A CA 1
ATOM 1331 C C . ASN A 1 168 ? -24.423 -2.010 13.485 1.00 80.94 168 ASN A C 1
ATOM 1333 O O . ASN A 1 168 ? -24.793 -0.875 13.189 1.00 80.94 168 ASN A O 1
ATOM 1337 N N . ASN A 1 169 ? -23.688 -2.253 14.576 1.00 85.81 169 ASN A N 1
ATOM 1338 C CA . ASN A 1 169 ? -23.192 -1.200 15.455 1.00 85.81 169 ASN A CA 1
ATOM 1339 C C . ASN A 1 169 ? -21.724 -0.863 15.156 1.00 85.81 169 ASN A C 1
ATOM 1341 O O . ASN A 1 169 ? -20.790 -1.370 15.775 1.00 85.81 169 ASN A O 1
ATOM 1345 N N . THR A 1 170 ? -21.507 0.033 14.197 1.00 86.94 170 THR A N 1
ATOM 1346 C CA . THR A 1 170 ? -20.166 0.393 13.701 1.00 86.94 170 THR A CA 1
ATOM 1347 C C . THR A 1 170 ? -19.419 1.367 14.614 1.00 86.94 170 THR A C 1
ATOM 1349 O O . THR A 1 170 ? -18.188 1.437 14.582 1.00 86.94 170 THR A O 1
ATOM 1352 N N . LYS A 1 171 ? -20.142 2.119 15.453 1.00 88.38 171 LYS A N 1
ATOM 1353 C CA . LYS A 1 171 ? -19.609 3.240 16.245 1.00 88.38 171 LYS A CA 1
ATOM 1354 C C . LYS A 1 171 ? -18.394 2.865 17.109 1.00 88.38 171 LYS A C 1
ATOM 1356 O O . LYS A 1 171 ? -17.406 3.604 17.060 1.00 88.38 171 LYS A O 1
ATOM 1361 N N . PRO A 1 172 ? -18.377 1.731 17.840 1.00 89.94 172 PRO A N 1
ATOM 1362 C CA . PRO A 1 172 ? -17.214 1.333 18.632 1.00 89.94 172 PRO A CA 1
ATOM 1363 C C . PRO A 1 172 ? -15.962 1.085 17.782 1.00 89.94 172 PRO A C 1
ATOM 1365 O O . PRO A 1 172 ? -14.850 1.282 18.261 1.00 89.94 172 PRO A O 1
ATOM 1368 N N . LEU A 1 173 ? -16.106 0.688 16.521 1.00 90.62 173 LEU A N 1
ATOM 1369 C CA . LEU A 1 173 ? -14.976 0.387 15.642 1.00 90.62 173 LEU A CA 1
ATOM 1370 C C . LEU A 1 173 ? -14.553 1.596 14.796 1.00 90.62 173 LEU A C 1
ATOM 1372 O O . LEU A 1 173 ? -13.368 1.759 14.506 1.00 90.62 173 LEU A O 1
ATOM 1376 N N . LEU A 1 174 ? -15.491 2.482 14.453 1.00 90.00 174 LEU A N 1
ATOM 1377 C CA . LEU A 1 174 ? -15.205 3.708 13.705 1.00 90.00 174 LEU A CA 1
ATOM 1378 C C . LEU A 1 174 ? -14.621 4.825 14.580 1.00 90.00 174 LEU A C 1
ATOM 1380 O O . LEU A 1 174 ? -13.842 5.638 14.086 1.00 90.00 174 LEU A O 1
ATOM 1384 N N . GLU A 1 175 ? -14.928 4.868 15.878 1.00 91.62 175 GLU A N 1
ATOM 1385 C CA . GLU A 1 175 ? -14.415 5.912 16.776 1.00 91.62 175 GLU A CA 1
ATOM 1386 C C . GLU A 1 175 ? -12.868 5.910 16.892 1.00 91.62 175 GLU A C 1
ATOM 1388 O O . GLU A 1 175 ? -12.265 6.974 16.716 1.00 91.62 175 GLU A O 1
ATOM 1393 N N . PRO A 1 176 ? -12.169 4.773 17.115 1.00 92.06 176 PRO A N 1
ATOM 1394 C CA . PRO A 1 176 ? -10.706 4.735 17.073 1.00 92.06 176 PRO A CA 1
ATOM 1395 C C . PRO A 1 176 ? -10.164 5.118 15.694 1.00 92.06 176 PRO A C 1
ATOM 1397 O O . PRO A 1 176 ? -9.197 5.868 15.591 1.00 92.06 176 PRO A O 1
ATOM 1400 N N . LEU A 1 177 ? -10.812 4.662 14.622 1.00 89.75 177 LEU A N 1
ATOM 1401 C CA . LEU A 1 177 ? -10.392 4.981 13.263 1.00 89.75 177 LEU A CA 1
ATOM 1402 C C . LEU A 1 177 ? -10.467 6.494 12.990 1.00 89.75 177 LEU A C 1
ATOM 1404 O O . LEU A 1 177 ? -9.526 7.065 12.446 1.00 89.75 177 LEU A O 1
ATOM 1408 N N . SER A 1 178 ? -11.520 7.170 13.458 1.00 87.62 178 SER A N 1
ATOM 1409 C CA . SER A 1 178 ? -11.642 8.633 13.401 1.00 87.62 178 SER A CA 1
ATOM 1410 C C . SER A 1 178 ? -10.504 9.352 14.123 1.00 87.62 178 SER A C 1
ATOM 1412 O O . SER A 1 178 ? -9.986 10.352 13.624 1.00 87.62 178 SER A O 1
ATOM 1414 N N . LYS A 1 179 ? -10.032 8.816 15.253 1.00 91.62 179 LYS A N 1
ATOM 1415 C CA . LYS A 1 179 ? -8.857 9.367 15.943 1.00 91.62 179 LYS A CA 1
ATOM 1416 C C . LYS A 1 179 ? -7.587 9.221 15.102 1.00 91.62 179 LYS A C 1
ATOM 1418 O O . LYS A 1 179 ? -6.811 10.169 15.055 1.00 91.62 179 LYS A O 1
ATOM 1423 N N . ILE A 1 180 ? -7.398 8.103 14.390 1.00 90.75 180 ILE A N 1
ATOM 1424 C CA . ILE A 1 180 ? -6.270 7.941 13.450 1.00 90.75 180 ILE A CA 1
ATOM 1425 C C . ILE A 1 180 ? -6.322 9.029 12.379 1.00 90.75 180 ILE A C 1
ATOM 1427 O O . ILE A 1 180 ? -5.326 9.712 12.163 1.00 90.75 180 ILE A O 1
ATOM 1431 N N . PHE A 1 181 ? -7.483 9.245 11.763 1.00 86.75 181 PHE A N 1
ATOM 1432 C CA . PHE A 1 181 ? -7.648 10.280 10.744 1.00 86.75 181 PHE A CA 1
ATOM 1433 C C . PHE A 1 181 ? -7.309 11.684 11.249 1.00 86.75 181 PHE A C 1
ATOM 1435 O O . PHE A 1 181 ? -6.604 12.415 10.564 1.00 86.75 181 PHE A O 1
ATOM 1442 N N . ARG A 1 182 ? -7.728 12.040 12.469 1.00 88.44 182 ARG A N 1
ATOM 1443 C CA . ARG A 1 182 ? -7.363 13.328 13.085 1.00 88.44 182 ARG A CA 1
ATOM 1444 C C . ARG A 1 182 ? -5.856 13.479 13.285 1.00 88.44 182 ARG A C 1
ATOM 1446 O O . ARG A 1 182 ? -5.326 14.574 13.124 1.00 88.44 182 ARG A O 1
ATOM 1453 N N . VAL A 1 183 ? -5.157 12.400 13.641 1.00 90.12 183 VAL A N 1
ATOM 1454 C CA . VAL A 1 183 ? -3.692 12.436 13.747 1.00 90.12 183 VAL A CA 1
ATOM 1455 C C . VAL A 1 183 ? -3.056 12.597 12.366 1.00 90.12 183 VAL A C 1
ATOM 1457 O O . VAL A 1 183 ? -2.151 13.412 12.223 1.00 90.12 183 VAL A O 1
ATOM 1460 N N . LEU A 1 184 ? -3.532 11.868 11.352 1.00 86.94 184 LEU A N 1
ATOM 1461 C CA . LEU A 1 184 ? -3.002 11.962 9.987 1.00 86.94 184 LEU A CA 1
ATOM 1462 C C . LEU A 1 184 ? -3.230 13.344 9.368 1.00 86.94 184 LEU A C 1
ATOM 1464 O O . LEU A 1 184 ? -2.297 13.897 8.794 1.00 86.94 184 LEU A O 1
ATOM 1468 N N . ASP A 1 185 ? -4.412 13.934 9.546 1.00 82.00 185 ASP A N 1
ATOM 1469 C CA . ASP A 1 185 ? -4.709 15.306 9.117 1.00 82.00 185 ASP A CA 1
ATOM 1470 C C . ASP A 1 185 ? -3.779 16.304 9.805 1.0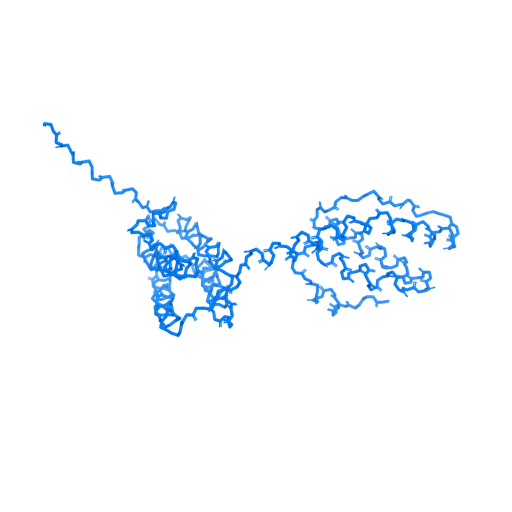0 82.00 185 ASP A C 1
ATOM 1472 O O . ASP A 1 185 ? -3.061 17.029 9.130 1.00 82.00 185 ASP A O 1
ATOM 1476 N N . ARG A 1 186 ? -3.641 16.234 11.135 1.00 85.88 186 ARG A N 1
ATOM 1477 C CA . ARG A 1 186 ? -2.693 17.076 11.880 1.00 85.88 186 ARG A CA 1
ATOM 1478 C C . ARG A 1 186 ? -1.255 16.946 11.368 1.00 85.88 186 ARG A C 1
ATOM 1480 O O . ARG A 1 186 ? -0.547 17.947 11.269 1.00 85.88 186 ARG A O 1
ATOM 1487 N N . VAL A 1 187 ? -0.794 15.728 11.080 1.00 86.38 187 VAL A N 1
ATOM 1488 C CA . VAL A 1 187 ? 0.550 15.485 10.529 1.00 86.38 187 VAL A CA 1
ATOM 1489 C C . VAL A 1 187 ? 0.678 16.085 9.124 1.00 86.38 187 VAL A C 1
ATOM 1491 O O . VAL A 1 187 ? 1.698 16.709 8.834 1.00 86.38 187 VAL A O 1
ATOM 1494 N N . THR A 1 188 ? -0.357 15.952 8.294 1.00 79.25 188 THR A N 1
ATOM 1495 C CA . THR A 1 188 ? -0.423 16.519 6.938 1.00 79.25 188 THR A CA 1
ATOM 1496 C C . THR A 1 188 ? -0.389 18.043 6.989 1.00 79.25 188 THR A C 1
ATOM 1498 O O . THR A 1 188 ? 0.511 18.648 6.414 1.00 79.25 188 THR A O 1
ATOM 1501 N N . SER A 1 189 ? -1.269 18.673 7.773 1.00 79.44 189 SER A N 1
ATOM 1502 C CA . SER A 1 189 ? -1.334 20.130 7.910 1.00 79.44 189 SER A CA 1
ATOM 1503 C C . SER A 1 189 ? -0.011 20.710 8.412 1.00 79.44 189 SER A C 1
ATOM 1505 O O . SER A 1 189 ? 0.493 21.676 7.847 1.00 79.44 189 SER A O 1
ATOM 1507 N N . ASN A 1 190 ? 0.618 20.079 9.411 1.00 79.94 190 ASN A N 1
ATOM 1508 C CA . ASN A 1 190 ? 1.933 20.504 9.901 1.00 79.94 190 ASN A CA 1
ATOM 1509 C C . ASN A 1 190 ? 3.021 20.412 8.823 1.00 79.94 190 ASN A C 1
ATOM 1511 O O . ASN A 1 190 ? 3.900 21.270 8.763 1.00 79.94 190 ASN A O 1
ATOM 1515 N N . HIS A 1 191 ? 2.988 19.366 7.997 1.00 77.88 191 HIS A N 1
ATOM 1516 C CA . HIS A 1 191 ? 3.951 19.174 6.918 1.00 77.88 191 HIS A CA 1
ATOM 1517 C C . HIS A 1 191 ? 3.738 20.171 5.766 1.00 77.88 191 HIS A C 1
ATOM 1519 O O . HIS A 1 191 ? 4.703 20.649 5.171 1.00 77.88 191 HIS A O 1
ATOM 1525 N N . GLU A 1 192 ? 2.485 20.508 5.470 1.00 70.75 192 GLU A N 1
ATOM 1526 C CA . GLU A 1 192 ? 2.102 21.438 4.404 1.00 70.75 192 GLU A CA 1
ATOM 1527 C C . GLU A 1 192 ? 2.108 22.910 4.843 1.00 70.75 192 GLU A C 1
ATOM 1529 O O . GLU A 1 192 ? 1.971 23.805 4.011 1.00 70.75 192 GLU A O 1
ATOM 1534 N N . GLY A 1 193 ? 2.296 23.182 6.138 1.00 71.06 193 GLY A N 1
ATOM 1535 C CA . GLY A 1 193 ? 2.214 24.533 6.699 1.00 71.06 193 GLY A CA 1
ATOM 1536 C C . GLY A 1 193 ? 0.786 25.087 6.739 1.00 71.06 193 GLY A C 1
ATOM 1537 O O . GLY A 1 193 ? 0.599 26.303 6.763 1.00 71.06 193 GLY A O 1
ATOM 1538 N N . LEU A 1 194 ? -0.214 24.206 6.732 1.00 68.75 194 LEU A N 1
ATOM 1539 C CA . LEU A 1 194 ? -1.631 24.544 6.814 1.00 68.75 194 LEU A CA 1
ATOM 1540 C C . LEU A 1 194 ? -2.115 24.517 8.273 1.00 68.75 194 LEU A C 1
ATOM 1542 O O . LEU A 1 194 ? -1.568 23.780 9.099 1.00 68.75 194 LEU A O 1
ATOM 1546 N N . PRO A 1 195 ? -3.151 25.300 8.627 1.00 62.03 195 PRO A N 1
ATOM 1547 C CA . PRO A 1 195 ? -3.808 25.146 9.917 1.00 62.03 195 PRO A CA 1
ATOM 1548 C C . PRO A 1 195 ? -4.454 23.751 10.010 1.00 62.03 195 PRO A C 1
ATOM 1550 O O . PRO A 1 195 ? -5.029 23.292 9.023 1.00 62.03 195 PRO A O 1
ATOM 1553 N N . PRO A 1 196 ? -4.385 23.071 11.170 1.00 58.50 196 PRO A N 1
ATOM 1554 C CA . PRO A 1 196 ? -5.043 21.782 11.350 1.00 58.50 196 PRO A CA 1
ATOM 1555 C C . PRO A 1 196 ? -6.557 21.924 11.179 1.00 58.50 196 PRO A C 1
ATOM 1557 O O . PRO A 1 196 ? -7.163 22.892 11.653 1.00 58.50 196 PRO A O 1
ATOM 1560 N N . SER A 1 197 ? -7.177 20.953 10.514 1.00 57.84 197 SER A N 1
ATOM 1561 C CA . SER A 1 197 ? -8.609 20.968 10.244 1.00 57.84 197 SER A CA 1
ATOM 1562 C C . SER A 1 197 ? -9.376 20.742 11.551 1.00 57.84 197 SER A C 1
ATOM 1564 O O . SER A 1 197 ? -9.377 19.646 12.108 1.00 57.84 197 SER A O 1
ATOM 1566 N N . ASN A 1 198 ? -10.083 21.760 12.055 1.00 51.28 198 ASN A N 1
ATOM 1567 C CA . ASN A 1 198 ? -10.912 21.607 13.264 1.00 51.28 198 ASN A CA 1
ATOM 1568 C C . ASN A 1 198 ? -12.112 20.660 13.058 1.00 51.28 198 ASN A C 1
ATOM 1570 O O . ASN A 1 198 ? -12.682 20.185 14.035 1.00 51.28 198 ASN A O 1
ATOM 1574 N N . ASN A 1 199 ? -12.470 20.373 11.801 1.00 52.38 199 ASN A N 1
ATOM 1575 C CA . ASN A 1 199 ? -13.555 19.478 11.406 1.00 52.38 199 ASN A CA 1
ATOM 1576 C C . ASN A 1 199 ? -13.121 18.616 10.216 1.00 52.38 199 ASN A C 1
ATOM 1578 O O . ASN A 1 199 ? -13.542 18.848 9.084 1.00 52.38 199 ASN A O 1
ATOM 1582 N N . LEU A 1 200 ? -12.287 17.602 10.455 1.00 53.16 200 LEU A N 1
ATOM 1583 C CA . LEU A 1 200 ? -12.197 16.503 9.499 1.00 53.16 200 LEU A CA 1
ATOM 1584 C C . LEU A 1 200 ? -13.452 15.632 9.656 1.00 53.16 200 LEU A C 1
ATOM 1586 O O . LEU A 1 200 ? -13.472 14.676 10.437 1.00 53.16 200 LEU A O 1
ATOM 1590 N N . SER A 1 201 ? -14.513 15.991 8.934 1.00 49.03 201 SER A N 1
ATOM 1591 C CA . SER A 1 201 ? -15.641 15.090 8.721 1.00 49.03 201 SER A CA 1
ATOM 1592 C C . SER A 1 201 ? -15.149 13.950 7.846 1.00 49.03 201 SER A C 1
ATOM 1594 O O . SER A 1 201 ? -14.829 14.139 6.672 1.00 49.03 201 SER A O 1
ATOM 1596 N N . LEU A 1 202 ? -15.053 12.755 8.425 1.00 52.91 202 LEU A N 1
ATOM 1597 C CA . LEU A 1 202 ? -14.913 11.560 7.609 1.00 52.91 202 LEU A CA 1
ATOM 1598 C C . LEU A 1 202 ? -16.108 11.493 6.659 1.00 52.91 202 LEU A C 1
ATOM 1600 O O . LEU A 1 202 ? -17.216 11.794 7.103 1.00 52.91 202 LEU A O 1
ATOM 1604 N N . PRO A 1 203 ? -15.937 11.006 5.421 1.00 48.53 203 PRO A N 1
ATOM 1605 C CA . PRO A 1 203 ? -17.059 10.779 4.509 1.00 48.53 203 PRO A CA 1
ATOM 1606 C C . PRO A 1 203 ? -18.121 9.789 5.041 1.00 48.53 203 PRO A C 1
ATOM 1608 O O . PRO A 1 203 ? -19.093 9.526 4.347 1.00 48.53 203 PRO A O 1
ATOM 1611 N N . TYR A 1 204 ? -17.936 9.249 6.253 1.00 49.12 204 TYR A N 1
ATOM 1612 C CA . TYR A 1 204 ? -18.718 8.172 6.861 1.00 49.12 204 TYR A CA 1
ATOM 1613 C C . TYR A 1 204 ? -18.958 8.363 8.376 1.00 49.12 204 TYR A C 1
ATOM 1615 O O . TYR A 1 204 ? -19.220 7.408 9.104 1.00 49.12 204 TYR A O 1
ATOM 1623 N N . GLY A 1 205 ? -18.812 9.581 8.912 1.00 42.88 205 GLY A N 1
ATOM 1624 C CA . GLY A 1 205 ? -19.299 9.853 10.271 1.00 42.88 205 GLY A CA 1
ATOM 1625 C C . GLY A 1 205 ? -20.832 9.862 10.273 1.00 42.88 205 GLY A C 1
ATOM 1626 O O . GLY A 1 205 ? -21.395 10.365 9.301 1.00 42.88 205 GLY A O 1
ATOM 1627 N N . PRO A 1 206 ? -21.525 9.340 11.307 1.00 36.19 206 PRO A N 1
ATOM 1628 C CA . PRO A 1 206 ? -22.960 9.570 11.415 1.00 36.19 206 PRO A CA 1
ATOM 1629 C C . PRO A 1 206 ? -23.174 11.081 11.384 1.00 36.19 206 PRO A C 1
ATOM 1631 O O . PRO A 1 206 ? -22.529 11.799 12.153 1.00 36.19 206 PRO A O 1
ATOM 1634 N N . GLU A 1 207 ? -24.007 11.554 10.458 1.00 38.34 207 GLU A N 1
ATOM 1635 C CA . GLU A 1 207 ? -24.475 12.932 10.488 1.00 38.34 207 GLU A CA 1
ATOM 1636 C C . GLU A 1 207 ? -25.011 13.176 11.896 1.00 38.34 207 GLU A C 1
ATOM 1638 O O . GLU A 1 207 ? -25.904 12.464 12.365 1.00 38.34 207 GLU A O 1
ATOM 1643 N N . ASP A 1 208 ? -24.410 14.128 12.605 1.00 42.22 208 ASP A N 1
ATOM 1644 C CA . ASP A 1 208 ? -24.975 14.626 13.847 1.00 42.22 208 ASP A CA 1
ATOM 1645 C C . ASP A 1 208 ? -26.208 15.428 13.427 1.00 42.22 208 ASP A C 1
ATOM 1647 O O . ASP A 1 208 ? -26.159 16.636 13.205 1.00 42.22 208 ASP A O 1
ATOM 1651 N N . THR A 1 209 ? -27.319 14.726 13.195 1.00 38.28 209 THR A N 1
ATOM 1652 C CA . THR A 1 209 ? -28.631 15.328 12.976 1.00 38.28 209 THR A CA 1
ATOM 1653 C C . THR A 1 209 ? -29.143 15.836 14.319 1.00 38.28 209 THR A C 1
ATOM 1655 O O . THR A 1 209 ? -30.165 15.380 14.832 1.00 38.28 209 THR A O 1
ATOM 1658 N N . THR A 1 210 ? -28.422 16.766 14.939 1.00 36.31 210 THR A N 1
ATOM 1659 C CA . THR A 1 210 ? -29.033 17.689 15.885 1.00 36.31 210 THR A CA 1
ATOM 1660 C C . THR A 1 210 ? -29.689 18.783 15.061 1.00 36.31 210 THR A C 1
ATOM 1662 O O . THR A 1 210 ? -29.115 19.844 14.823 1.00 36.31 210 THR A O 1
ATOM 1665 N N . ASP A 1 211 ? -30.908 18.487 14.609 1.00 36.81 211 ASP A N 1
ATOM 1666 C CA . ASP A 1 211 ? -31.914 19.501 14.318 1.00 36.81 211 ASP A CA 1
ATOM 1667 C C . ASP A 1 211 ? -32.166 20.290 15.614 1.00 36.81 211 ASP A C 1
ATOM 1669 O O . ASP A 1 211 ? -33.070 19.985 16.396 1.00 36.81 211 ASP A O 1
ATOM 1673 N N . GLU A 1 212 ? -31.370 21.330 15.859 1.00 35.78 212 GLU A N 1
ATOM 1674 C CA . GLU A 1 212 ? -31.836 22.450 16.667 1.00 35.78 212 GLU A CA 1
ATOM 1675 C C . GLU A 1 212 ? -32.881 23.206 15.842 1.00 35.78 212 GLU A C 1
ATOM 1677 O O . GLU A 1 212 ? -32.601 24.165 15.121 1.00 35.78 212 GLU A O 1
ATOM 1682 N N . LYS A 1 213 ? -34.134 22.757 15.965 1.00 41.47 213 LYS A N 1
ATOM 1683 C CA . LYS A 1 213 ? -35.295 23.611 15.725 1.00 41.47 213 LYS A CA 1
ATOM 1684 C C . LYS A 1 213 ? -35.239 24.782 16.703 1.00 41.47 213 LYS A C 1
ATOM 1686 O O . LYS A 1 213 ? -35.741 24.680 17.817 1.00 41.47 213 LYS A O 1
ATOM 1691 N N . ASN A 1 214 ? -34.675 25.896 16.255 1.00 40.31 214 ASN A N 1
ATOM 1692 C CA . ASN A 1 214 ? -35.005 27.213 16.780 1.00 40.31 214 ASN A CA 1
ATOM 1693 C C . ASN A 1 214 ? -35.943 27.912 15.786 1.00 40.31 214 ASN A C 1
ATOM 1695 O O . ASN A 1 214 ? -35.521 28.526 14.805 1.00 40.31 214 ASN A O 1
ATOM 1699 N N . SER A 1 215 ? -37.242 27.772 16.041 1.00 38.56 215 SER A N 1
ATOM 1700 C CA . SER A 1 215 ? -38.317 28.677 15.617 1.00 38.56 215 SER A CA 1
ATOM 1701 C C . SER A 1 215 ? -39.382 28.690 16.700 1.00 38.56 215 SER A C 1
ATOM 1703 O O . SER A 1 215 ? -39.708 27.585 17.191 1.00 38.56 215 SER A O 1
#

Radius of gyration: 24.12 Å; Cα contacts (8 Å, |Δi|>4): 165; chains: 1; bounding box: 59×48×62 Å

Nearest PDB structures (foldseek):
  4r0g-assembly1_A  TM=3.006E-01  e=1.879E+00  Legionella pneumophila subsp. pneumophila str. Philadelphia 1
  4r0g-assembly2_C  TM=3.182E-01  e=2.541E+00  Legionella pneumophila subsp. pneumophila str. Philadelphia 1
  8xvl-assembly1_R  TM=3.024E-01  e=3.612E+00  Acetivibrio thermocellus ATCC 27405
  4r0g-assembly2_D  TM=3.254E-01  e=4.883E+00  Legionella pneumophila subsp. pneumophila str. Philadelphia 1